Protein AF-A0A8T4FL80-F1 (afdb_monomer)

Radius of gyration: 36.19 Å; Cα contacts (8 Å, |Δi|>4): 272; chains: 1; bounding box: 106×42×116 Å

Secondary structure (DSSP, 8-state):
-HHHHHHHHHHHHHHTT--------TTEETTEEEEEEEEEEETTEEEEEEEEEE-TTTHHHHHHH-HHHHHHHHHHHTT-SS-EEEEE-SSEEEEEEES-SEEEETTEEEEPPEEEEEEEEEEEEEESS-EEEEEEEEEEPPEEE--PPPPS------TTTS---------PPPPPPP------

Mean predicted aligned error: 14.52 Å

pLDDT: mean 82.57, std 14.89, range [42.97, 98.31]

Nearest PDB structures (foldseek):
  3gig-assembly1_B  TM=3.832E-01  e=7.103E-01  Bacillus subtilis
  2xco-assembly1_A-2  TM=4.166E-01  e=1.127E+00  Staphylococcus aureus subsp. aureus N315
  4gt8-assembly1_A  TM=4.399E-01  e=1.894E+00  Staphylococcus aureus subsp. aureus Mu50
  2xcr-assembly2_S  TM=3.996E-01  e=1.687E+00  Staphylococcus aureus
  3ehg-assembly1_A  TM=4.080E-01  e=3.783E+00  Bacillus subtilis

Foldseek 3Di:
DVVVVVVVVVVVVVVVPPQPPPDDPLQDDRQKGWAEWEWEDEDQKIKIKTFIAGHPVCVVVCVVVDPVVVVVRVCQQQVNDPWDWDDDDRTITIIMDGRQWDDPPQRKIKHAKGFGSGFHQWYWYDYPPDIDIDGRDRIDHIDMDHHPPDPPDDPPPPVVVVPDPPDPPPPDDDDDDDDDDDDD

Structure (mmCIF, N/CA/C/O backbone):
data_AF-A0A8T4FL80-F1
#
_entry.id   AF-A0A8T4FL80-F1
#
loop_
_atom_site.group_PDB
_atom_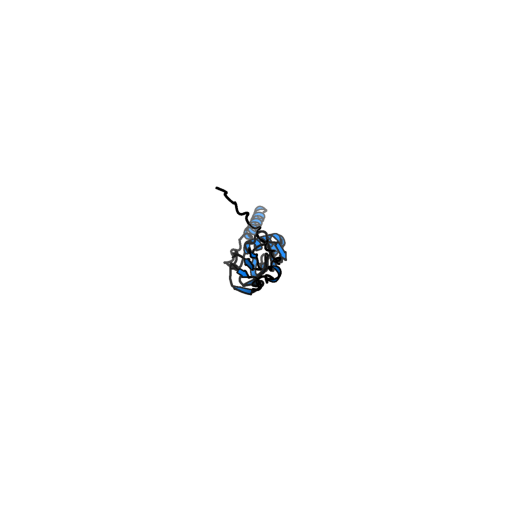site.id
_atom_site.type_symbol
_atom_site.label_atom_id
_atom_site.label_alt_id
_atom_site.label_comp_id
_atom_site.label_asym_id
_atom_site.label_entity_id
_ato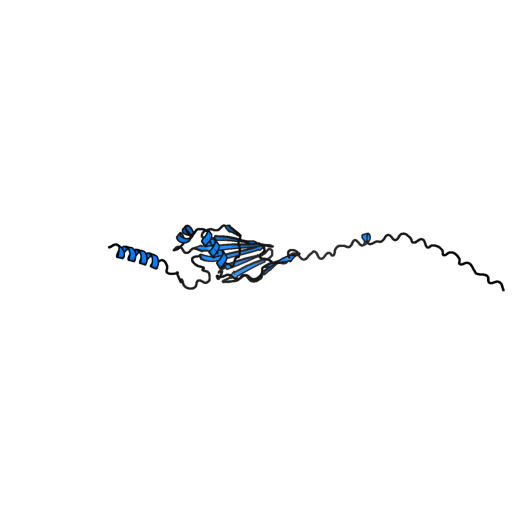m_site.label_seq_id
_atom_site.pdbx_PDB_ins_code
_atom_site.Cartn_x
_atom_site.Cartn_y
_atom_site.Cartn_z
_atom_site.occupancy
_atom_site.B_iso_or_equiv
_atom_site.auth_seq_id
_atom_site.auth_comp_id
_atom_site.auth_asym_id
_atom_site.auth_atom_id
_atom_site.pdbx_PDB_model_num
ATOM 1 N N . MET A 1 1 ? -32.697 21.955 37.354 1.00 59.00 1 MET A N 1
ATOM 2 C CA . MET A 1 1 ? -32.801 20.631 36.692 1.00 59.00 1 MET A CA 1
ATOM 3 C C . MET A 1 1 ? -32.132 20.573 35.311 1.00 59.00 1 MET A C 1
ATOM 5 O O . MET A 1 1 ? -31.717 19.494 34.913 1.00 59.00 1 MET A O 1
ATOM 9 N N . ASN A 1 2 ? -31.970 21.696 34.595 1.00 68.94 2 ASN A N 1
ATOM 10 C CA . ASN A 1 2 ? -31.411 21.688 33.232 1.00 68.94 2 ASN A CA 1
ATOM 11 C C . ASN A 1 2 ? -29.876 21.632 33.210 1.00 68.94 2 ASN A C 1
ATOM 13 O O . ASN A 1 2 ? -29.325 20.886 32.419 1.00 68.94 2 ASN A O 1
ATOM 17 N N . ILE A 1 3 ? -29.197 22.311 34.141 1.00 72.88 3 ILE A N 1
ATOM 18 C CA . ILE A 1 3 ? -27.723 22.337 34.223 1.00 72.88 3 ILE A CA 1
ATOM 19 C C . ILE A 1 3 ? -27.148 20.938 34.478 1.00 72.88 3 ILE A C 1
ATOM 21 O O . ILE A 1 3 ? -26.152 20.572 33.871 1.00 72.88 3 ILE A O 1
ATOM 25 N N . LEU A 1 4 ? -27.814 20.125 35.309 1.00 75.00 4 LEU A N 1
ATOM 26 C CA . LEU A 1 4 ? -27.397 18.744 35.565 1.00 75.00 4 LEU A CA 1
ATOM 27 C C . LEU A 1 4 ? -27.536 17.872 34.307 1.00 75.00 4 LEU A C 1
ATOM 29 O O . LEU A 1 4 ? -26.648 17.088 34.010 1.00 75.00 4 LEU A O 1
ATOM 33 N N . LYS A 1 5 ? -28.610 18.052 33.525 1.00 72.75 5 LYS A N 1
ATOM 34 C CA . LYS A 1 5 ? -28.804 17.340 32.253 1.00 72.75 5 LYS A CA 1
ATOM 35 C C . LYS A 1 5 ? -27.775 17.770 31.209 1.00 72.75 5 LYS A C 1
ATOM 37 O O . LYS A 1 5 ? -27.190 16.915 30.559 1.00 72.75 5 LYS A O 1
ATOM 42 N N . THR A 1 6 ? -27.509 19.070 31.092 1.00 78.62 6 THR A N 1
ATOM 43 C CA . THR A 1 6 ? -26.487 19.595 30.178 1.00 78.62 6 THR A CA 1
ATOM 44 C C . THR A 1 6 ? -25.089 19.131 30.579 1.00 78.62 6 THR A C 1
ATOM 46 O O . THR A 1 6 ? -24.320 18.730 29.716 1.00 78.62 6 THR A O 1
ATOM 49 N N . ALA A 1 7 ? -24.776 19.115 31.877 1.00 80.19 7 ALA A N 1
ATOM 50 C CA . ALA A 1 7 ? -23.501 18.627 32.391 1.00 80.19 7 ALA A CA 1
ATOM 51 C C . ALA A 1 7 ? -23.319 17.127 32.135 1.00 80.19 7 ALA A C 1
ATOM 53 O O . ALA A 1 7 ? -22.251 16.723 31.695 1.00 80.19 7 ALA A O 1
ATOM 54 N N . VAL A 1 8 ? -24.363 16.316 32.336 1.00 81.00 8 VAL A N 1
ATOM 55 C CA . VAL A 1 8 ? -24.327 14.871 32.059 1.00 81.00 8 VAL A CA 1
ATOM 56 C C . VAL A 1 8 ? -24.160 14.599 30.564 1.00 81.00 8 VAL A C 1
ATOM 58 O O . VAL A 1 8 ? -23.326 13.782 30.189 1.00 81.00 8 VAL A O 1
ATOM 61 N N . VAL A 1 9 ? -24.878 15.319 29.697 1.00 79.88 9 VAL A N 1
ATOM 62 C CA . VAL A 1 9 ? -24.717 15.190 28.239 1.00 79.88 9 VAL A CA 1
ATOM 63 C C . VAL A 1 9 ? -23.312 15.615 27.805 1.00 79.88 9 VAL A C 1
ATOM 65 O O . VAL A 1 9 ? -22.682 14.911 27.023 1.00 79.88 9 VAL A O 1
ATOM 68 N N . LEU A 1 10 ? -22.780 16.710 28.354 1.00 78.81 10 LEU A N 1
ATOM 69 C CA . LEU A 1 10 ? -21.424 17.168 28.058 1.00 78.81 10 LEU A CA 1
ATOM 70 C C . LEU A 1 10 ? -20.366 16.164 28.543 1.00 78.81 10 LEU A C 1
ATOM 72 O O . LEU A 1 10 ? -19.405 15.911 27.826 1.00 78.81 10 LEU A O 1
ATOM 76 N N . MET A 1 11 ? -20.564 15.541 29.710 1.00 75.38 11 MET A N 1
ATOM 77 C CA . MET A 1 11 ? -19.682 14.488 30.228 1.00 75.38 11 MET A CA 1
ATOM 78 C C . MET A 1 11 ? -19.694 13.236 29.347 1.00 75.38 11 MET A C 1
ATOM 80 O O . MET A 1 11 ? -18.639 12.662 29.104 1.00 75.38 11 MET A O 1
ATOM 84 N N . ILE A 1 12 ? -20.863 12.832 28.838 1.00 75.31 12 ILE A N 1
ATOM 85 C CA . ILE A 1 12 ? -20.991 11.690 27.920 1.00 75.31 12 ILE A CA 1
ATOM 86 C C . ILE A 1 12 ? -20.283 11.989 26.593 1.00 75.31 12 ILE A C 1
ATOM 88 O O . ILE A 1 12 ? -19.543 11.147 26.092 1.00 75.31 12 ILE A O 1
ATOM 92 N N . VAL A 1 13 ? -20.449 13.200 26.051 1.00 73.56 13 VAL A N 1
ATOM 93 C CA . VAL A 1 13 ? -19.768 13.620 24.815 1.00 73.56 13 VAL A CA 1
ATOM 94 C C . VAL A 1 13 ? -18.252 13.688 25.018 1.00 73.56 13 VAL A C 1
ATOM 96 O O . VAL A 1 13 ? -17.513 13.196 24.173 1.00 73.56 13 VAL A O 1
ATOM 99 N N . LEU A 1 14 ? -17.782 14.219 26.151 1.00 69.06 14 LEU A N 1
ATOM 100 C CA . LEU A 1 14 ? -16.355 14.277 26.496 1.00 69.06 14 LEU A CA 1
ATOM 101 C C . LEU A 1 14 ? -15.753 12.888 26.764 1.00 69.06 14 LEU A C 1
ATOM 103 O O . LEU A 1 14 ? -14.601 12.648 26.416 1.00 69.06 14 LEU A O 1
ATOM 107 N N . SER A 1 15 ? -16.531 11.954 27.319 1.00 65.00 15 SER A N 1
ATOM 108 C CA . SER A 1 15 ? -16.114 10.562 27.541 1.00 65.00 15 SER A CA 1
ATOM 109 C C . SER A 1 15 ? -15.901 9.785 26.238 1.00 65.00 15 SER A C 1
ATOM 111 O O . SER A 1 15 ? -15.189 8.784 26.251 1.00 65.00 15 SER A O 1
ATOM 113 N N . GLY A 1 16 ? -16.503 10.217 25.126 1.00 57.88 16 GLY A N 1
ATOM 114 C CA . GLY A 1 16 ? -16.304 9.613 23.805 1.00 57.88 16 GLY A CA 1
ATOM 115 C C . GLY A 1 16 ? -15.039 10.087 23.081 1.00 57.88 16 GLY A C 1
ATOM 116 O O . GLY A 1 16 ? -14.706 9.540 22.035 1.00 57.88 16 GLY A O 1
ATOM 117 N N . ILE A 1 17 ? -14.329 11.087 23.621 1.00 53.62 17 ILE A N 1
ATOM 118 C CA . ILE A 1 17 ? -13.105 11.663 23.032 1.00 53.62 17 ILE A CA 1
ATOM 119 C C . ILE A 1 17 ? -11.850 11.108 23.717 1.00 53.62 17 ILE A C 1
ATOM 121 O O . ILE A 1 17 ? -10.809 11.760 23.737 1.00 53.62 17 ILE A O 1
ATOM 125 N N . ILE A 1 18 ? -11.924 9.918 24.316 1.00 56.06 18 ILE A N 1
ATOM 126 C CA . ILE A 1 18 ? -10.706 9.216 24.715 1.00 56.06 18 ILE A CA 1
ATOM 127 C C . ILE A 1 18 ? -10.086 8.724 23.403 1.00 56.06 18 ILE A C 1
ATOM 129 O O . ILE A 1 18 ? -10.691 7.862 22.760 1.00 56.06 18 ILE A O 1
ATOM 133 N N . PRO A 1 19 ? -8.932 9.258 22.948 1.00 48.50 19 PRO A N 1
ATOM 134 C CA . PRO A 1 19 ? -8.205 8.593 21.884 1.00 48.50 19 PRO A CA 1
ATOM 135 C C . PRO A 1 19 ? -7.954 7.181 22.389 1.00 48.50 19 PRO A C 1
ATOM 137 O O . PRO A 1 19 ? -7.381 7.006 23.465 1.00 48.50 19 PRO A O 1
ATOM 140 N N . ALA A 1 20 ? -8.449 6.185 21.659 1.00 52.66 20 ALA A N 1
ATOM 141 C CA . ALA A 1 20 ? -8.081 4.806 21.891 1.00 52.66 20 ALA A CA 1
ATOM 142 C C . ALA A 1 20 ? -6.568 4.714 21.662 1.00 52.66 20 ALA A C 1
ATOM 144 O O . ALA A 1 20 ? -6.100 4.426 20.565 1.00 52.66 20 ALA A O 1
ATOM 145 N N . VAL A 1 21 ? -5.791 5.003 22.707 1.00 45.75 21 VAL A N 1
ATOM 146 C CA . VAL A 1 21 ? -4.415 4.550 22.852 1.00 45.75 21 VAL A CA 1
ATOM 147 C C . VAL A 1 21 ? -4.549 3.068 23.152 1.00 45.75 21 VAL A C 1
ATOM 149 O O . VAL A 1 21 ? -4.415 2.606 24.280 1.00 45.75 21 VAL A O 1
ATOM 152 N N . SER A 1 22 ? -4.976 2.332 22.134 1.00 46.88 22 SER A N 1
ATOM 153 C CA . SER A 1 22 ? -4.786 0.906 22.122 1.00 46.88 22 SER A CA 1
ATOM 154 C C . SER A 1 22 ? -3.281 0.705 21.987 1.00 46.88 22 SER A C 1
ATOM 156 O O . SER A 1 22 ? -2.617 1.410 21.218 1.00 46.88 22 SER A O 1
ATOM 158 N N . ALA A 1 23 ? -2.752 -0.188 22.819 1.00 42.97 23 ALA A N 1
ATOM 159 C CA . ALA A 1 23 ? -1.357 -0.584 22.806 1.00 42.97 23 ALA A CA 1
ATOM 160 C C . ALA A 1 23 ? -0.904 -0.871 21.365 1.00 42.97 23 ALA A C 1
ATOM 162 O O . ALA A 1 23 ? -1.706 -1.262 20.513 1.00 42.97 23 ALA A O 1
ATOM 163 N N . GLU A 1 24 ? 0.360 -0.560 21.122 1.00 50.97 24 GLU A N 1
ATOM 164 C CA . GLU A 1 24 ? 1.062 -0.440 19.845 1.00 50.97 24 GLU A CA 1
ATOM 165 C C . GLU A 1 24 ? 0.914 -1.683 18.951 1.00 50.97 24 GLU A C 1
ATOM 167 O O . GLU A 1 24 ? 1.789 -2.536 18.877 1.00 50.97 24 GLU A O 1
ATOM 172 N N . GLU A 1 25 ? -0.210 -1.802 18.249 1.00 60.38 25 GLU A N 1
ATOM 173 C CA . GLU A 1 25 ? -0.289 -2.633 17.053 1.00 60.38 25 GLU A CA 1
ATOM 174 C C . GLU A 1 25 ? 0.366 -1.827 15.935 1.00 60.38 25 GLU A C 1
ATOM 176 O O . GLU A 1 25 ? -0.223 -0.884 15.405 1.00 60.38 25 GLU A O 1
ATOM 181 N N . GLU A 1 26 ? 1.626 -2.142 15.631 1.00 79.81 26 GLU A N 1
ATOM 182 C CA . GLU A 1 26 ? 2.434 -1.409 14.647 1.00 79.81 26 GLU A CA 1
ATOM 183 C C . GLU A 1 26 ? 1.808 -1.412 13.239 1.00 79.81 26 GLU A C 1
ATOM 185 O O . GLU A 1 26 ? 2.108 -0.545 12.419 1.00 79.81 26 GLU A O 1
ATOM 190 N N . ASN A 1 27 ? 0.902 -2.354 12.962 1.00 80.00 27 ASN A N 1
ATOM 191 C CA . ASN A 1 27 ? 0.127 -2.457 11.726 1.00 80.00 27 ASN A CA 1
ATOM 192 C C . ASN A 1 27 ? -1.195 -1.669 11.728 1.00 80.00 27 ASN A C 1
ATOM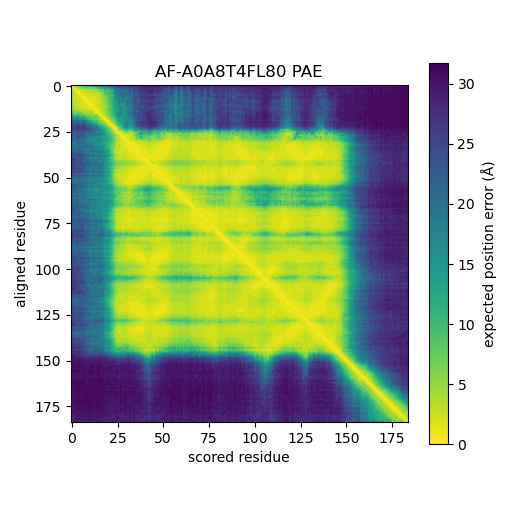 194 O O . ASN A 1 27 ? -1.970 -1.763 10.768 1.00 80.00 27 ASN A O 1
ATOM 198 N N . ARG A 1 28 ? -1.473 -0.893 12.782 1.00 83.94 28 ARG A N 1
ATOM 199 C CA . ARG A 1 28 ? -2.717 -0.136 12.936 1.00 83.94 28 ARG A CA 1
ATOM 200 C C . ARG A 1 28 ? -2.493 1.361 12.774 1.00 83.94 28 ARG A C 1
ATOM 202 O O . ARG A 1 28 ? -1.603 1.962 13.368 1.00 83.94 28 ARG A O 1
ATOM 209 N N . TYR A 1 29 ? -3.391 2.003 12.033 1.00 81.31 29 TYR A N 1
ATOM 210 C CA . TYR A 1 29 ? -3.482 3.456 11.957 1.00 81.31 29 TYR A CA 1
ATOM 211 C C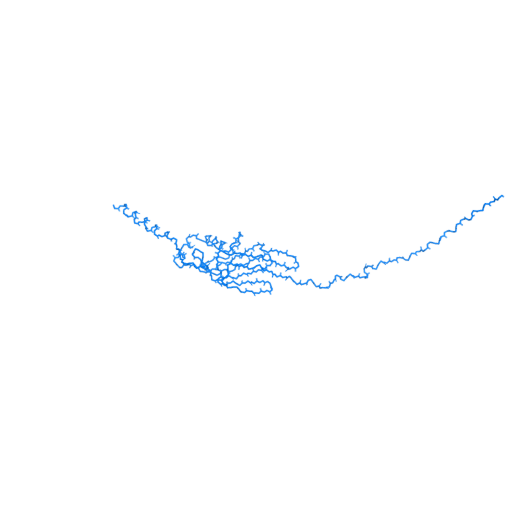 . TYR A 1 29 ? -4.919 3.902 12.198 1.00 81.31 29 TYR A C 1
ATOM 213 O O . TYR A 1 29 ? -5.820 3.654 11.393 1.00 81.31 29 TYR A O 1
ATOM 221 N N . SER A 1 30 ? -5.142 4.628 13.296 1.00 85.06 30 SER A N 1
ATOM 222 C CA . SER A 1 30 ? -6.485 5.019 13.733 1.00 85.06 30 SER A CA 1
ATOM 223 C C . SER A 1 30 ? -7.364 3.780 13.964 1.00 85.06 30 SER A C 1
ATOM 225 O O . SER A 1 30 ? -7.120 3.055 14.915 1.00 85.06 30 SER A O 1
ATOM 227 N N . TYR A 1 31 ? -8.374 3.560 13.122 1.00 87.69 31 TYR A N 1
ATOM 228 C CA . TYR A 1 31 ? -9.332 2.455 13.216 1.00 87.69 31 TYR A CA 1
ATOM 229 C C . TYR A 1 31 ? -9.103 1.370 12.153 1.00 87.69 31 TYR A C 1
ATOM 231 O O . TYR A 1 31 ? -9.971 0.526 11.949 1.00 87.69 31 TYR A O 1
ATOM 239 N N . ILE A 1 32 ? -8.007 1.473 11.394 1.00 91.69 32 ILE A N 1
ATOM 240 C CA . ILE A 1 32 ? -7.685 0.602 10.263 1.00 91.69 32 ILE A CA 1
ATOM 241 C C . ILE A 1 32 ? -6.514 -0.278 10.672 1.00 91.69 32 ILE A C 1
ATOM 243 O O . ILE A 1 32 ? -5.448 0.248 11.001 1.00 91.69 32 ILE A O 1
ATOM 247 N N . THR A 1 33 ? -6.696 -1.586 10.564 1.00 93.88 33 THR A N 1
ATOM 248 C CA . THR A 1 33 ? -5.649 -2.579 10.805 1.00 93.88 33 THR A CA 1
ATOM 249 C C . THR A 1 33 ? -5.309 -3.259 9.488 1.00 93.88 33 THR A C 1
ATOM 251 O O . THR A 1 33 ? -6.191 -3.795 8.815 1.00 93.88 33 THR A O 1
ATOM 254 N N . VAL A 1 34 ? -4.040 -3.184 9.078 1.00 96.56 34 VAL A N 1
ATOM 255 C CA . VAL A 1 34 ? -3.571 -3.804 7.831 1.00 96.56 34 VAL A CA 1
ATOM 256 C C . VAL A 1 34 ? -3.347 -5.288 8.055 1.00 96.56 34 VAL A C 1
ATOM 258 O O . VAL A 1 34 ? -2.615 -5.675 8.966 1.00 96.56 34 VAL A O 1
ATOM 261 N N . ASP A 1 35 ? -3.920 -6.098 7.168 1.00 96.81 35 ASP A N 1
ATOM 262 C CA . ASP A 1 35 ? -3.729 -7.546 7.161 1.00 96.81 35 ASP A CA 1
ATOM 263 C C . ASP A 1 35 ? -2.663 -7.944 6.134 1.00 96.81 35 ASP A C 1
ATOM 265 O O . ASP A 1 35 ? -1.744 -8.707 6.425 1.00 96.81 35 ASP A O 1
ATOM 269 N N . SER A 1 36 ? -2.775 -7.420 4.910 1.00 97.94 36 SER A N 1
ATOM 270 C CA . SER A 1 36 ? -1.825 -7.705 3.830 1.00 97.94 36 SER A CA 1
ATOM 271 C C . SER A 1 36 ? -1.860 -6.660 2.722 1.00 97.94 36 SER A C 1
ATOM 273 O O . SER A 1 36 ? -2.848 -5.942 2.540 1.00 97.94 36 SER A O 1
ATOM 275 N N . VAL A 1 37 ? -0.777 -6.602 1.952 1.00 98.31 37 VAL A N 1
ATOM 276 C CA . VAL A 1 37 ? -0.656 -5.760 0.764 1.00 98.31 37 VAL A CA 1
ATOM 277 C C . VAL A 1 37 ? -0.092 -6.579 -0.385 1.00 98.31 37 VAL A C 1
ATOM 279 O O . VAL A 1 37 ? 1.001 -7.131 -0.279 1.00 98.31 37 VAL A O 1
ATOM 282 N N . ASP A 1 38 ? -0.804 -6.588 -1.506 1.00 98.25 38 ASP A N 1
ATOM 283 C CA . ASP A 1 38 ? -0.270 -7.030 -2.788 1.00 98.25 38 ASP A CA 1
ATOM 284 C C . ASP A 1 38 ? 0.144 -5.793 -3.597 1.00 98.25 38 ASP A C 1
ATOM 286 O O . ASP A 1 38 ? -0.667 -4.917 -3.904 1.00 98.25 38 ASP A O 1
ATOM 290 N N . LEU A 1 39 ? 1.430 -5.700 -3.914 1.00 97.50 39 LEU A N 1
ATOM 291 C CA . LEU A 1 39 ? 2.044 -4.610 -4.655 1.00 97.50 39 LEU A CA 1
ATOM 292 C C . LEU A 1 39 ? 2.480 -5.107 -6.032 1.00 97.50 39 LEU A C 1
ATOM 294 O O . LEU A 1 39 ? 3.452 -5.849 -6.160 1.00 97.50 39 LEU A O 1
ATOM 298 N N . GLU A 1 40 ? 1.790 -4.664 -7.075 1.00 96.88 40 GLU A N 1
ATOM 299 C CA . GLU A 1 40 ? 2.175 -4.930 -8.459 1.00 96.88 40 GLU A CA 1
ATOM 300 C C . GLU A 1 40 ? 2.981 -3.755 -9.020 1.00 96.88 40 GLU A C 1
ATOM 302 O O . GLU A 1 40 ? 2.502 -2.621 -9.079 1.00 96.88 40 GLU A O 1
ATOM 307 N N . LEU A 1 41 ? 4.205 -4.037 -9.453 1.00 95.19 41 LEU A N 1
ATOM 308 C CA . LEU A 1 41 ? 5.142 -3.093 -10.047 1.00 95.19 41 LEU A CA 1
ATOM 309 C C . LEU A 1 41 ? 5.278 -3.389 -11.544 1.00 95.19 41 LEU A C 1
ATOM 311 O O . LEU A 1 41 ? 5.955 -4.340 -11.950 1.00 95.19 41 LEU A O 1
ATOM 315 N N . THR A 1 42 ? 4.648 -2.553 -12.367 1.00 93.25 42 THR A N 1
ATOM 316 C CA . THR A 1 42 ? 4.582 -2.743 -13.819 1.00 93.25 42 THR A CA 1
ATOM 317 C C . THR A 1 42 ? 4.864 -1.426 -14.528 1.00 93.25 42 THR A C 1
ATOM 319 O O . THR A 1 42 ? 4.040 -0.514 -14.511 1.00 93.25 42 THR A O 1
ATOM 322 N N . LYS A 1 43 ? 6.007 -1.357 -15.217 1.00 92.56 43 LYS A N 1
ATOM 323 C CA . LYS A 1 43 ? 6.480 -0.185 -15.966 1.00 92.56 43 LYS A CA 1
ATOM 324 C C . LYS A 1 43 ? 6.456 1.073 -15.095 1.00 92.56 43 LYS A C 1
ATOM 326 O O . LYS A 1 43 ? 7.096 1.104 -14.057 1.00 92.56 43 LYS A O 1
ATOM 331 N N . ASP A 1 44 ? 5.665 2.060 -15.495 1.00 92.06 44 ASP A N 1
ATOM 332 C CA . ASP A 1 44 ? 5.448 3.352 -14.860 1.00 92.06 44 ASP A CA 1
ATOM 333 C C . ASP A 1 44 ? 4.332 3.328 -13.805 1.00 92.06 44 ASP A C 1
ATOM 335 O O . ASP A 1 44 ? 3.791 4.377 -13.454 1.00 92.06 44 ASP A O 1
ATOM 339 N N . LYS A 1 45 ? 3.934 2.155 -13.301 1.00 94.88 45 LYS A N 1
ATOM 340 C CA . LYS A 1 45 ? 2.837 2.024 -12.336 1.00 94.88 45 LYS A CA 1
ATOM 341 C C . LYS A 1 45 ? 3.207 1.133 -11.166 1.00 94.88 45 LYS A C 1
ATOM 343 O O . LYS A 1 45 ? 3.858 0.102 -11.323 1.00 94.88 45 LYS A O 1
ATOM 348 N N . ALA A 1 46 ? 2.705 1.524 -10.002 1.00 95.38 46 ALA A N 1
ATOM 349 C CA . ALA A 1 46 ? 2.651 0.689 -8.813 1.00 95.38 46 ALA A CA 1
ATOM 350 C C . ALA A 1 46 ? 1.192 0.595 -8.371 1.00 95.38 46 ALA A C 1
ATOM 352 O O . ALA A 1 46 ? 0.538 1.620 -8.163 1.00 95.38 46 ALA A O 1
ATOM 353 N N . ILE A 1 47 ? 0.673 -0.622 -8.272 1.00 97.00 47 ILE A N 1
ATOM 354 C CA . ILE A 1 47 ? -0.711 -0.893 -7.897 1.00 97.00 47 ILE A CA 1
ATOM 355 C C . ILE A 1 47 ? -0.697 -1.580 -6.540 1.00 97.00 47 ILE A C 1
ATOM 357 O O . ILE A 1 47 ? -0.126 -2.654 -6.395 1.00 97.00 47 ILE A O 1
ATOM 361 N N . PHE A 1 48 ? -1.336 -0.952 -5.564 1.00 97.62 48 PHE A N 1
ATOM 362 C CA . PHE A 1 48 ? -1.507 -1.469 -4.217 1.00 97.62 48 PHE A CA 1
ATOM 363 C C . PHE A 1 48 ? -2.910 -2.059 -4.103 1.00 97.62 48 PHE A C 1
ATOM 365 O O . PHE A 1 48 ? -3.895 -1.330 -4.222 1.00 97.62 48 PHE A O 1
ATOM 372 N N . ASP A 1 49 ? -3.008 -3.357 -3.855 1.00 98.12 49 ASP A N 1
ATOM 373 C CA . ASP A 1 49 ? -4.212 -4.028 -3.382 1.00 98.12 49 ASP A CA 1
ATOM 374 C C . ASP A 1 49 ? -4.041 -4.283 -1.877 1.00 98.12 49 ASP A C 1
ATOM 376 O O . ASP A 1 49 ? -3.312 -5.173 -1.452 1.00 98.12 49 ASP A O 1
ATOM 380 N N . ILE A 1 50 ? -4.681 -3.447 -1.063 1.00 98.12 50 ILE A N 1
ATOM 381 C CA . ILE A 1 50 ? -4.524 -3.431 0.394 1.00 98.12 50 ILE A CA 1
ATOM 382 C C . ILE A 1 50 ? -5.733 -4.125 1.005 1.00 98.12 50 ILE A C 1
ATOM 384 O O . ILE A 1 50 ? -6.861 -3.662 0.808 1.00 98.12 50 ILE A O 1
ATOM 388 N N . ASN A 1 51 ? -5.493 -5.186 1.769 1.00 98.06 51 ASN A N 1
ATOM 389 C CA . ASN A 1 51 ? -6.495 -5.849 2.593 1.00 98.06 51 ASN A CA 1
ATOM 390 C C . ASN A 1 51 ? -6.344 -5.376 4.040 1.00 98.06 51 ASN A C 1
ATOM 392 O O . ASN A 1 51 ? -5.241 -5.348 4.595 1.00 98.06 51 ASN A O 1
ATOM 396 N N . TYR A 1 52 ? -7.461 -4.979 4.628 1.00 96.06 52 TYR A N 1
ATOM 397 C CA . TYR A 1 52 ? -7.524 -4.458 5.985 1.00 96.06 52 TYR A CA 1
ATOM 398 C C . TYR A 1 52 ? -8.872 -4.787 6.601 1.00 96.06 52 TYR A C 1
ATOM 400 O O . TYR A 1 52 ? -9.809 -5.197 5.914 1.00 96.06 52 TYR A O 1
ATOM 408 N N . HIS A 1 53 ? -9.007 -4.489 7.880 1.00 93.88 53 HIS A N 1
ATOM 409 C CA . HIS A 1 53 ? -10.296 -4.415 8.538 1.00 93.88 53 HIS A CA 1
ATOM 410 C C . HIS A 1 53 ? -10.425 -3.110 9.318 1.00 93.88 53 HIS A C 1
ATOM 412 O O . HIS A 1 53 ? -9.440 -2.444 9.647 1.00 93.88 53 HIS A O 1
ATOM 418 N N . ILE A 1 54 ? -11.678 -2.722 9.544 1.00 91.31 54 ILE A N 1
ATOM 419 C CA . ILE A 1 54 ? -12.040 -1.598 10.398 1.00 91.31 54 ILE A CA 1
ATOM 420 C C . ILE A 1 54 ? -12.472 -2.171 11.740 1.00 91.31 54 ILE A C 1
ATOM 422 O O . ILE A 1 54 ? -13.250 -3.124 11.784 1.00 91.31 54 ILE A O 1
ATOM 426 N N . ASP A 1 55 ? -11.997 -1.577 12.826 1.00 87.75 55 ASP A N 1
ATOM 427 C CA . ASP A 1 55 ? -12.388 -1.997 14.165 1.00 87.75 55 ASP A CA 1
ATOM 428 C C . ASP A 1 55 ? -13.915 -1.908 14.349 1.00 87.75 55 ASP A C 1
ATOM 430 O O . ASP A 1 55 ? -14.535 -0.857 14.155 1.00 87.75 55 ASP A O 1
ATOM 434 N N . SER A 1 56 ? -14.530 -3.013 14.781 1.00 80.56 56 SER A N 1
ATOM 435 C CA . SER A 1 56 ? -15.995 -3.155 14.894 1.00 80.56 56 SER A CA 1
ATOM 436 C C . SER A 1 56 ? -16.678 -2.059 15.728 1.00 80.56 56 SER A C 1
ATOM 438 O O . SER A 1 56 ? -17.809 -1.666 15.445 1.00 80.56 56 SER A O 1
ATOM 440 N N . GLY A 1 57 ? -15.987 -1.506 16.732 1.00 80.50 57 GLY A N 1
ATOM 441 C CA . GLY A 1 57 ? -16.504 -0.426 17.581 1.00 80.50 57 GLY A CA 1
ATOM 442 C C . GLY A 1 57 ? -16.632 0.934 16.885 1.00 80.50 57 GLY A C 1
ATOM 443 O O . GLY A 1 57 ? -17.251 1.842 17.437 1.00 80.50 57 GLY A O 1
ATOM 444 N N . VAL A 1 58 ? -16.055 1.092 15.693 1.00 81.44 58 VAL A N 1
ATOM 445 C CA . VAL A 1 58 ? -15.924 2.372 14.978 1.00 81.44 58 VAL A CA 1
ATOM 446 C C . VAL A 1 58 ? -16.285 2.278 13.493 1.00 81.44 58 VAL A C 1
ATOM 448 O O . VAL A 1 58 ? -16.213 3.284 12.791 1.00 81.44 58 VAL A O 1
ATOM 451 N N . GLU A 1 59 ? -16.777 1.133 13.007 1.00 83.25 59 GLU A N 1
ATOM 452 C CA . GLU A 1 59 ? -17.308 0.985 11.638 1.00 83.25 59 GLU A CA 1
ATOM 453 C C . GLU A 1 59 ? -18.351 2.061 11.292 1.00 83.25 59 GLU A C 1
ATOM 455 O O . GLU A 1 59 ? -18.345 2.629 10.196 1.00 83.25 59 GLU A O 1
ATOM 460 N N . PHE A 1 60 ? -19.210 2.412 12.256 1.00 81.94 60 PHE A N 1
ATOM 461 C CA . PHE A 1 60 ? -20.218 3.459 12.078 1.00 81.94 60 PHE A CA 1
ATOM 462 C C . PHE A 1 60 ? -19.596 4.836 11.785 1.00 81.94 60 PHE A C 1
ATOM 464 O O . PHE A 1 60 ? -20.202 5.633 11.066 1.00 81.94 60 PHE A O 1
ATOM 471 N N . LEU A 1 61 ? -18.386 5.118 12.295 1.00 80.12 61 LEU A N 1
ATOM 472 C CA . LEU A 1 61 ? -17.667 6.358 11.999 1.00 80.12 61 LEU A CA 1
ATOM 473 C C . LEU A 1 61 ? -17.242 6.400 10.539 1.00 80.12 61 LEU A C 1
ATOM 475 O O . LEU A 1 61 ? -17.327 7.455 9.927 1.00 80.12 61 LEU A O 1
ATOM 479 N N . VAL A 1 62 ? -16.843 5.275 9.948 1.00 81.94 62 VAL A N 1
ATOM 480 C CA . VAL A 1 62 ? -16.451 5.230 8.531 1.00 81.94 62 VAL A CA 1
ATOM 481 C C . VAL A 1 62 ? -17.661 5.431 7.624 1.00 81.94 62 VAL A C 1
ATOM 483 O O . VAL A 1 62 ? -17.576 6.126 6.611 1.00 81.94 62 VAL A O 1
ATOM 486 N N . ILE A 1 63 ? -18.817 4.895 8.018 1.00 82.94 63 ILE A N 1
ATOM 487 C CA . ILE A 1 63 ? -20.089 5.155 7.333 1.00 82.94 63 ILE A CA 1
ATOM 488 C C . ILE A 1 63 ? -20.453 6.647 7.424 1.00 82.94 63 ILE A C 1
ATOM 490 O O . ILE A 1 63 ? -20.888 7.228 6.431 1.00 82.94 63 ILE A O 1
ATOM 494 N N . PHE A 1 64 ? -20.244 7.274 8.586 1.00 80.81 64 PHE A N 1
ATOM 495 C CA . PHE A 1 64 ? -20.599 8.674 8.835 1.00 80.81 64 PHE A CA 1
ATOM 496 C C . PHE A 1 64 ? -19.630 9.688 8.197 1.00 80.81 64 PHE A C 1
ATOM 498 O O . PHE A 1 64 ? -20.067 10.643 7.560 1.00 80.81 64 PHE A O 1
ATOM 505 N N . LEU A 1 65 ? -18.318 9.482 8.343 1.00 84.38 65 LEU A N 1
ATOM 506 C CA . LEU A 1 65 ? -17.252 10.318 7.770 1.00 84.38 65 LEU A CA 1
ATOM 507 C C . LEU A 1 65 ? -17.094 10.091 6.259 1.00 84.38 65 LEU A C 1
ATOM 509 O O . LEU A 1 65 ? -16.608 10.958 5.530 1.00 84.38 65 LEU A O 1
ATOM 513 N N . GLY A 1 66 ? -17.533 8.926 5.785 1.00 83.94 66 GLY A N 1
ATOM 514 C CA . GLY A 1 66 ? -17.538 8.545 4.386 1.00 83.94 66 GLY A CA 1
ATOM 515 C C . GLY A 1 66 ? -16.177 8.083 3.867 1.00 83.94 66 GLY A C 1
ATOM 516 O O . GLY A 1 66 ? -15.146 8.102 4.539 1.00 83.94 66 GLY A O 1
ATOM 517 N N . LYS A 1 67 ? -16.169 7.683 2.591 1.00 86.88 67 LYS A N 1
ATOM 518 C CA . LYS A 1 67 ? -14.994 7.094 1.927 1.00 86.88 67 LYS A CA 1
ATOM 519 C C . LYS A 1 67 ? -13.783 8.030 1.861 1.00 86.88 67 LYS A C 1
ATOM 521 O O . LYS A 1 67 ? -12.675 7.543 1.689 1.00 86.88 67 LYS A O 1
ATOM 526 N N . ASN A 1 68 ? -13.976 9.345 1.956 1.00 90.69 68 ASN A N 1
ATOM 527 C CA . ASN A 1 68 ? -12.883 10.307 1.829 1.00 90.69 68 ASN A CA 1
ATOM 528 C C . ASN A 1 68 ? -11.920 10.251 3.023 1.00 90.69 68 ASN A C 1
ATOM 530 O O . ASN A 1 68 ? -10.711 10.283 2.829 1.00 90.69 68 ASN A O 1
ATOM 534 N N . ASP A 1 69 ? -12.444 10.103 4.244 1.00 90.69 69 ASP A N 1
ATOM 535 C CA . ASP A 1 69 ? -11.609 9.934 5.440 1.00 90.69 69 ASP A CA 1
ATOM 536 C C . ASP A 1 69 ? -10.774 8.649 5.357 1.00 90.69 69 ASP A C 1
ATOM 538 O O . ASP A 1 69 ? -9.563 8.673 5.578 1.00 90.69 69 ASP A O 1
ATOM 542 N N . LEU A 1 70 ? -11.400 7.549 4.927 1.00 92.38 70 LEU A N 1
ATOM 543 C CA . LEU A 1 70 ? -10.727 6.269 4.711 1.00 92.38 70 LEU A CA 1
ATOM 544 C C . LEU A 1 70 ? -9.596 6.377 3.676 1.00 92.38 70 LEU A C 1
ATOM 546 O O . LEU A 1 70 ? -8.483 5.924 3.936 1.00 92.38 70 LEU A O 1
ATOM 550 N N . LYS A 1 71 ? -9.846 7.024 2.529 1.00 94.31 71 LYS A N 1
ATOM 551 C CA . LYS A 1 71 ? -8.816 7.271 1.505 1.00 94.31 71 LYS A CA 1
ATOM 552 C C . LYS A 1 71 ? -7.639 8.065 2.070 1.00 94.31 71 LYS A C 1
ATOM 554 O O . LYS A 1 71 ? -6.505 7.614 1.962 1.00 94.31 71 LYS A O 1
ATOM 559 N N . ASN A 1 72 ? -7.913 9.174 2.756 1.00 93.44 72 ASN A N 1
ATOM 560 C CA . ASN A 1 72 ? -6.876 10.024 3.345 1.00 93.44 72 ASN A CA 1
ATOM 561 C C . ASN A 1 72 ? -6.012 9.273 4.371 1.00 93.44 72 ASN A C 1
ATOM 563 O O . ASN A 1 72 ? -4.817 9.534 4.492 1.00 93.44 72 ASN A O 1
ATOM 567 N N . LYS A 1 73 ? -6.602 8.358 5.149 1.00 93.12 73 LYS A N 1
ATOM 568 C CA . LYS A 1 73 ? -5.846 7.530 6.099 1.00 93.12 73 LYS A CA 1
ATOM 569 C C . LYS A 1 73 ? -4.970 6.515 5.375 1.00 93.12 73 LYS A C 1
ATOM 571 O O . LYS A 1 73 ? -3.798 6.406 5.716 1.00 93.12 73 LYS A O 1
ATOM 576 N N . LEU A 1 74 ? -5.495 5.851 4.346 1.00 95.38 74 LEU A N 1
ATOM 577 C CA . LEU A 1 74 ? -4.718 4.922 3.522 1.00 95.38 74 LEU A CA 1
ATOM 578 C C . LEU A 1 74 ? -3.548 5.622 2.811 1.00 95.38 74 LEU A C 1
ATOM 580 O O . LEU A 1 74 ? -2.449 5.077 2.783 1.00 95.38 74 LEU A O 1
ATOM 584 N N . GLU A 1 75 ? -3.733 6.845 2.303 1.00 94.88 75 GLU A N 1
ATOM 585 C CA . GLU A 1 75 ? -2.624 7.628 1.732 1.00 94.88 75 GLU A CA 1
ATOM 586 C C . GLU A 1 75 ? -1.513 7.873 2.751 1.00 94.88 75 GLU A C 1
ATOM 588 O O . GLU A 1 75 ? -0.340 7.669 2.446 1.00 94.88 75 GLU A O 1
ATOM 593 N N . LYS A 1 76 ? -1.876 8.247 3.982 1.00 93.88 76 LYS A N 1
ATOM 594 C CA . LYS A 1 76 ? -0.910 8.477 5.064 1.00 93.88 76 LYS A CA 1
ATOM 595 C C . LYS A 1 76 ? -0.193 7.198 5.486 1.00 93.88 76 LYS A C 1
ATOM 597 O O . LYS A 1 76 ? 1.015 7.233 5.683 1.00 93.88 76 LYS A O 1
ATOM 602 N N . MET A 1 77 ? -0.916 6.084 5.607 1.00 94.12 77 MET A N 1
ATOM 603 C CA . MET A 1 77 ? -0.350 4.787 5.999 1.00 94.12 77 MET A CA 1
ATOM 604 C C . MET A 1 77 ? 0.740 4.322 5.034 1.00 94.12 77 MET A C 1
ATOM 606 O O . MET A 1 77 ? 1.782 3.841 5.467 1.00 94.12 77 MET A O 1
ATOM 610 N N . PHE A 1 78 ? 0.521 4.505 3.733 1.00 94.94 78 PHE A N 1
ATOM 611 C CA . PHE A 1 78 ? 1.429 4.028 2.689 1.00 94.94 78 PHE A CA 1
ATOM 612 C C . PHE A 1 78 ? 2.294 5.137 2.074 1.00 94.94 78 PHE A C 1
ATOM 614 O O . PHE A 1 78 ? 2.908 4.926 1.025 1.00 94.94 78 PHE A O 1
ATOM 621 N N . SER A 1 79 ? 2.342 6.320 2.700 1.00 92.75 79 SER A N 1
ATOM 622 C CA . SER A 1 79 ? 3.096 7.489 2.224 1.00 92.75 79 SER A CA 1
ATOM 623 C C . SER A 1 79 ? 2.845 7.779 0.733 1.00 92.75 79 SER A C 1
ATOM 625 O O . SER A 1 79 ? 3.773 7.937 -0.071 1.00 92.75 79 SER A O 1
ATOM 627 N N . LEU A 1 80 ? 1.578 7.734 0.319 1.00 91.56 80 LEU A N 1
ATOM 628 C CA . LEU A 1 80 ? 1.147 7.928 -1.064 1.00 91.56 80 LEU A CA 1
ATOM 629 C C . LEU A 1 80 ? 0.803 9.402 -1.278 1.00 91.56 80 L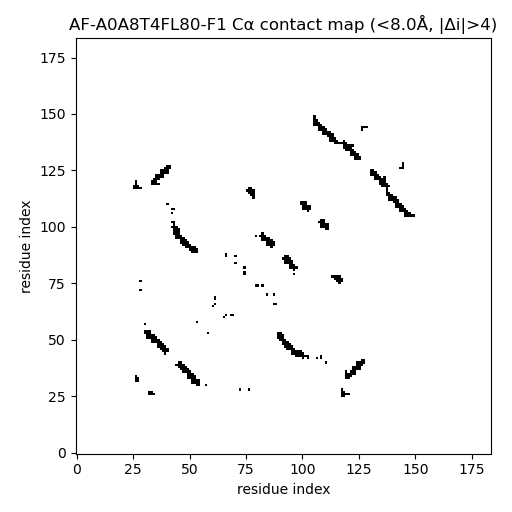EU A C 1
ATOM 631 O O . LEU A 1 80 ? 0.033 9.970 -0.512 1.00 91.56 80 LEU A O 1
ATOM 635 N N . ASN A 1 81 ? 1.364 10.000 -2.329 1.00 85.19 81 ASN A N 1
ATOM 636 C CA . ASN A 1 81 ? 1.047 11.366 -2.741 1.00 85.19 81 ASN A CA 1
ATOM 637 C C . ASN A 1 81 ? 0.199 11.301 -4.014 1.00 85.19 81 ASN A C 1
ATOM 639 O O . ASN A 1 81 ? 0.603 10.629 -4.966 1.00 85.19 81 ASN A O 1
ATOM 643 N N . ASP A 1 82 ? -0.946 11.988 -4.014 1.00 81.44 82 ASP A N 1
ATOM 644 C CA . ASP A 1 82 ? -1.875 12.108 -5.147 1.00 81.44 82 ASP A CA 1
ATOM 645 C C . ASP A 1 82 ? -2.266 10.755 -5.765 1.00 81.44 82 ASP A C 1
ATOM 647 O O . ASP A 1 82 ? -2.173 10.530 -6.978 1.00 81.44 82 ASP A O 1
ATOM 651 N N . ALA A 1 83 ? -2.671 9.812 -4.912 1.00 89.69 83 ALA A N 1
ATOM 652 C CA . ALA A 1 83 ? -2.898 8.440 -5.328 1.00 89.69 83 ALA A CA 1
ATOM 653 C C . ALA A 1 83 ? -4.249 8.272 -6.044 1.00 89.69 83 ALA A C 1
ATOM 655 O O . ALA A 1 83 ? -5.279 8.806 -5.629 1.00 89.69 83 ALA A O 1
ATOM 656 N N . ASP A 1 84 ? -4.278 7.481 -7.119 1.00 95.31 84 ASP A N 1
ATOM 657 C CA . ASP A 1 84 ? -5.508 7.221 -7.868 1.00 95.31 84 ASP A CA 1
ATOM 658 C C . ASP A 1 84 ? -6.268 6.051 -7.224 1.00 95.31 84 ASP A C 1
ATOM 660 O O . ASP A 1 84 ? -5.916 4.876 -7.383 1.00 95.31 84 ASP A O 1
ATOM 664 N N . PHE A 1 85 ? -7.291 6.375 -6.433 1.00 95.38 85 PHE A N 1
ATOM 665 C CA . PHE A 1 85 ? -8.132 5.382 -5.770 1.00 95.38 85 PHE A CA 1
ATOM 666 C C . PHE A 1 85 ? -9.171 4.807 -6.729 1.00 95.38 85 PHE A C 1
ATOM 668 O O . PHE A 1 85 ? -10.165 5.466 -7.040 1.00 95.38 85 PHE A O 1
ATOM 675 N N . GLY A 1 86 ? -8.999 3.535 -7.089 1.00 92.00 86 GLY A N 1
ATOM 676 C CA . GLY A 1 86 ? -10.005 2.762 -7.810 1.00 92.00 86 GLY A CA 1
ATOM 677 C C . GLY A 1 86 ? -11.123 2.300 -6.874 1.00 92.00 86 GLY A C 1
ATOM 678 O O . GLY A 1 86 ? -12.113 2.995 -6.644 1.00 92.00 86 GLY A O 1
ATOM 679 N N . THR A 1 87 ? -10.975 1.098 -6.315 1.00 92.56 87 THR A N 1
ATOM 680 C CA . THR A 1 87 ? -11.947 0.534 -5.367 1.00 92.56 87 THR A CA 1
ATOM 681 C C . THR A 1 87 ? -11.575 0.903 -3.934 1.00 92.56 87 THR A C 1
ATOM 683 O O . THR A 1 87 ? -10.418 0.806 -3.538 1.00 92.56 87 THR A O 1
ATOM 686 N N . THR A 1 88 ? -12.558 1.296 -3.124 1.00 94.31 88 THR A N 1
ATOM 687 C CA . THR A 1 88 ? -12.394 1.486 -1.674 1.00 94.31 88 THR A CA 1
ATOM 688 C C . THR A 1 88 ? -13.670 1.030 -0.972 1.00 94.31 88 THR A C 1
ATOM 690 O O . THR A 1 88 ? -14.770 1.501 -1.297 1.00 94.31 88 THR A O 1
ATOM 693 N N . SER A 1 89 ? -13.518 0.085 -0.050 1.00 92.75 89 SER A N 1
ATOM 694 C CA . SER A 1 89 ? -14.582 -0.613 0.682 1.00 92.75 89 SER A CA 1
ATOM 695 C C . SER A 1 89 ? -14.198 -0.760 2.159 1.00 92.75 89 SER A C 1
ATOM 697 O O . SER A 1 89 ? -13.196 -0.198 2.563 1.00 92.75 89 SER A O 1
ATOM 699 N N . MET A 1 90 ? -14.977 -1.465 2.982 1.00 91.12 90 MET A N 1
ATOM 700 C CA . MET A 1 90 ? -14.669 -1.590 4.419 1.00 91.12 90 MET A CA 1
ATOM 701 C C . MET A 1 90 ? -13.481 -2.513 4.723 1.00 91.12 90 MET A C 1
ATOM 703 O O . MET A 1 90 ? -12.941 -2.456 5.819 1.00 91.12 90 MET A O 1
ATOM 707 N N . ASN A 1 91 ? -13.082 -3.356 3.770 1.00 94.81 91 ASN A N 1
ATOM 708 C CA . ASN A 1 91 ? -12.058 -4.380 3.980 1.00 94.81 91 ASN A CA 1
ATOM 709 C C . ASN A 1 91 ? -10.954 -4.404 2.913 1.00 94.81 91 ASN A C 1
ATOM 711 O O . ASN A 1 91 ? -10.044 -5.230 2.952 1.00 94.81 91 ASN A O 1
ATOM 715 N N . ARG A 1 92 ? -11.060 -3.540 1.900 1.00 96.44 92 ARG A N 1
ATOM 716 C CA . ARG A 1 92 ? -10.116 -3.517 0.785 1.00 96.44 92 ARG A CA 1
ATOM 717 C C . ARG A 1 92 ? -10.056 -2.161 0.112 1.00 96.44 92 ARG A C 1
ATOM 719 O O . ARG A 1 92 ? -11.091 -1.515 -0.109 1.00 96.44 92 ARG A O 1
ATOM 726 N N . ALA A 1 93 ? -8.856 -1.780 -0.311 1.00 97.25 93 ALA A N 1
ATOM 727 C CA . ALA A 1 93 ? -8.633 -0.685 -1.243 1.00 97.25 93 ALA A CA 1
ATOM 728 C C . ALA A 1 93 ? -7.695 -1.101 -2.379 1.00 97.25 93 ALA A C 1
ATOM 730 O O . ALA A 1 93 ? -6.745 -1.843 -2.164 1.00 97.25 93 ALA A O 1
ATOM 731 N N . ARG A 1 94 ? -7.962 -0.586 -3.582 1.00 97.81 94 ARG A N 1
ATOM 732 C CA . ARG A 1 94 ? -7.057 -0.660 -4.729 1.00 97.81 94 ARG A CA 1
ATOM 733 C C . ARG A 1 94 ? -6.614 0.744 -5.108 1.00 97.81 94 ARG A C 1
ATOM 735 O O . ARG A 1 94 ? -7.456 1.576 -5.458 1.00 97.81 94 ARG A O 1
ATOM 742 N N . ILE A 1 95 ? -5.312 0.991 -5.054 1.00 97.50 95 ILE A N 1
ATOM 743 C CA . ILE A 1 95 ? -4.704 2.304 -5.270 1.00 97.50 95 ILE A CA 1
ATOM 744 C C . ILE A 1 95 ? -3.654 2.194 -6.371 1.00 97.50 95 ILE A C 1
ATOM 746 O O . ILE A 1 95 ? -2.857 1.263 -6.370 1.00 97.50 95 ILE A O 1
ATOM 750 N N . THR A 1 96 ? -3.645 3.130 -7.316 1.00 97.00 96 THR A N 1
ATOM 751 C CA . THR A 1 96 ? -2.645 3.181 -8.390 1.00 97.00 96 THR A CA 1
ATOM 752 C C . THR A 1 96 ? -1.795 4.439 -8.263 1.00 97.00 96 THR A C 1
ATOM 754 O O . THR A 1 96 ? -2.318 5.552 -8.271 1.00 97.00 96 THR A O 1
ATOM 757 N N . LEU A 1 97 ? -0.476 4.268 -8.196 1.00 94.88 97 LEU A N 1
ATOM 758 C CA . LEU A 1 97 ? 0.493 5.349 -8.356 1.00 94.88 97 LEU A CA 1
ATOM 759 C C . LEU A 1 97 ? 0.952 5.429 -9.811 1.00 94.88 97 LEU A C 1
ATOM 761 O O . LEU A 1 97 ? 1.258 4.406 -10.429 1.00 94.88 97 LEU A O 1
ATOM 765 N N . LYS A 1 98 ? 1.033 6.653 -10.336 1.00 93.25 98 LYS A N 1
ATOM 766 C CA . LYS A 1 98 ? 1.546 6.951 -11.679 1.00 93.25 98 LYS A CA 1
ATOM 767 C C . LYS A 1 98 ? 2.992 7.426 -11.579 1.00 93.25 98 LYS A C 1
ATOM 769 O O . LYS A 1 98 ? 3.313 8.237 -10.718 1.00 93.25 98 LYS A O 1
ATOM 774 N N . ASN A 1 99 ? 3.837 6.927 -12.472 1.00 92.50 99 ASN A N 1
ATOM 775 C CA . ASN A 1 99 ? 5.270 7.201 -12.555 1.00 92.50 99 ASN A CA 1
ATOM 776 C C . ASN A 1 99 ? 6.056 6.995 -11.238 1.00 92.50 99 ASN A C 1
ATOM 778 O O . ASN A 1 99 ? 6.866 7.853 -10.890 1.00 92.50 99 ASN A O 1
ATOM 782 N N . PRO A 1 100 ? 5.870 5.891 -10.480 1.00 91.69 100 PRO A N 1
ATOM 783 C CA . PRO A 1 100 ? 6.655 5.649 -9.272 1.00 91.69 100 PRO A CA 1
ATOM 784 C C . PRO A 1 100 ? 8.053 5.087 -9.573 1.00 91.69 100 PRO A C 1
ATOM 786 O O . PRO A 1 100 ? 8.823 4.870 -8.644 1.00 91.69 100 PRO A O 1
ATOM 789 N N . SER A 1 101 ? 8.379 4.820 -10.841 1.00 94.00 101 SER A N 1
ATOM 790 C CA . SER A 1 101 ? 9.634 4.211 -11.280 1.00 94.00 101 SER A CA 1
ATOM 791 C C . SER A 1 101 ? 10.512 5.173 -12.076 1.00 94.00 101 SER A C 1
ATOM 793 O O . SER A 1 101 ? 10.013 6.049 -12.781 1.00 94.00 101 SER A O 1
ATOM 795 N N . VAL A 1 102 ? 11.811 4.897 -12.091 1.00 94.31 102 VAL A N 1
ATOM 796 C CA . VAL A 1 102 ? 12.752 5.389 -13.099 1.00 94.31 102 VAL A CA 1
ATOM 797 C C . VAL A 1 102 ? 12.782 4.395 -14.266 1.00 94.31 102 VAL A C 1
ATOM 799 O O . VAL A 1 102 ? 13.050 3.211 -14.055 1.00 94.31 102 VAL A O 1
ATOM 802 N N . ASP A 1 103 ? 12.492 4.868 -15.481 1.00 93.31 103 ASP A N 1
ATOM 803 C CA . ASP A 1 103 ? 12.642 4.105 -16.729 1.00 93.31 103 ASP A CA 1
ATOM 804 C C . ASP A 1 103 ? 14.076 4.283 -17.252 1.00 93.31 103 ASP A C 1
ATOM 806 O O . ASP A 1 103 ? 14.509 5.405 -17.522 1.00 93.31 103 ASP A O 1
ATOM 810 N N . TYR A 1 104 ? 14.824 3.184 -17.354 1.00 90.94 104 TYR A N 1
ATOM 811 C CA . TYR A 1 104 ? 16.202 3.181 -17.854 1.00 90.94 104 TYR A CA 1
ATOM 812 C C . TYR A 1 104 ? 16.297 2.904 -19.362 1.00 90.94 104 TYR A C 1
ATOM 814 O O . TYR A 1 104 ? 17.402 2.861 -19.902 1.00 90.94 104 TYR A O 1
ATOM 822 N N . GLY A 1 105 ? 15.168 2.725 -20.050 1.00 87.62 105 GLY A N 1
ATOM 823 C CA . GLY A 1 105 ? 15.127 2.222 -21.416 1.00 87.62 105 GLY A CA 1
ATOM 824 C C . GLY A 1 105 ? 15.251 0.700 -21.481 1.00 87.62 105 GLY A C 1
ATOM 825 O O . GLY A 1 105 ? 15.382 0.007 -20.469 1.00 87.62 105 GLY A O 1
ATOM 826 N N . ASP A 1 106 ? 15.145 0.161 -22.697 1.00 87.12 106 ASP A N 1
ATOM 827 C CA . ASP A 1 106 ? 15.281 -1.273 -22.996 1.00 87.12 106 ASP A CA 1
ATOM 828 C C . ASP A 1 106 ? 14.371 -2.189 -22.160 1.00 87.12 106 ASP A C 1
ATOM 830 O O . ASP A 1 106 ? 14.683 -3.350 -21.925 1.00 87.12 106 ASP A O 1
ATOM 834 N N . GLY A 1 107 ? 13.232 -1.672 -21.685 1.00 88.00 107 GLY A N 1
ATOM 835 C CA . GLY A 1 107 ? 12.292 -2.409 -20.838 1.00 88.00 107 GLY A CA 1
ATOM 836 C C . GLY A 1 107 ? 12.732 -2.569 -19.378 1.00 88.00 107 GLY A C 1
ATOM 837 O O . GLY A 1 107 ? 12.156 -3.398 -18.671 1.00 88.00 107 GLY A O 1
ATOM 838 N N . SER A 1 108 ? 13.725 -1.798 -18.927 1.00 91.31 108 SER A N 1
ATOM 839 C CA . SER A 1 108 ? 14.262 -1.836 -17.566 1.00 91.31 108 SER A CA 1
ATOM 840 C C . SER A 1 108 ? 13.669 -0.735 -16.686 1.00 91.31 108 SER A C 1
ATOM 842 O O . SER A 1 108 ? 13.737 0.444 -17.023 1.00 91.31 108 SER A O 1
ATOM 844 N N . TYR A 1 109 ? 13.137 -1.118 -15.525 1.00 95.00 109 TYR A N 1
ATOM 845 C CA . TYR A 1 109 ? 12.466 -0.214 -14.589 1.00 95.00 109 TYR A CA 1
ATOM 846 C C . TYR A 1 109 ? 13.014 -0.381 -13.176 1.00 95.00 109 TYR A C 1
ATOM 848 O O . TYR A 1 109 ? 13.225 -1.505 -12.713 1.00 95.00 109 TYR A O 1
ATOM 856 N N . TRP A 1 110 ? 13.196 0.737 -12.474 1.00 94.94 110 TRP A N 1
ATOM 857 C CA . TRP A 1 110 ? 13.591 0.770 -11.068 1.00 94.94 110 TRP A CA 1
ATOM 858 C C . TRP A 1 110 ? 12.575 1.521 -10.221 1.00 94.94 110 TRP A C 1
ATOM 860 O O . TRP A 1 110 ? 12.287 2.689 -10.465 1.00 94.94 110 TRP A O 1
ATOM 870 N N . PHE A 1 111 ? 12.081 0.863 -9.184 1.00 95.12 111 PHE A N 1
ATOM 871 C CA . PHE A 1 111 ? 11.201 1.419 -8.174 1.00 95.12 111 PHE A CA 1
ATOM 872 C C . PHE A 1 111 ? 12.053 1.734 -6.939 1.00 95.12 111 PHE A C 1
ATOM 874 O O . PHE A 1 111 ? 12.664 0.824 -6.367 1.00 95.12 111 PHE A O 1
ATOM 881 N N . PRO A 1 112 ? 12.154 3.011 -6.536 1.00 93.69 112 PRO A N 1
ATOM 882 C CA . PRO A 1 112 ? 12.916 3.389 -5.361 1.00 93.69 112 PRO A CA 1
ATOM 883 C C . PRO A 1 112 ? 12.283 2.794 -4.101 1.00 93.69 112 PRO A C 1
ATOM 885 O O . PRO A 1 112 ? 11.090 2.485 -4.066 1.00 93.69 112 PRO A O 1
ATOM 888 N N . LYS A 1 113 ? 13.103 2.667 -3.054 1.00 95.12 113 LYS A N 1
ATOM 889 C CA . LYS A 1 113 ? 12.630 2.306 -1.718 1.00 95.12 113 LYS A CA 1
ATOM 890 C C . LYS A 1 113 ? 11.476 3.228 -1.309 1.00 95.12 113 LYS A C 1
ATOM 892 O O . LYS A 1 113 ? 11.517 4.430 -1.585 1.00 95.12 113 LYS A O 1
ATOM 897 N N . LYS A 1 114 ? 10.484 2.666 -0.619 1.00 93.88 114 LYS A N 1
ATOM 898 C CA . LYS A 1 114 ? 9.348 3.421 -0.094 1.00 93.88 114 LYS A CA 1
ATOM 899 C C . LYS A 1 114 ? 9.018 2.994 1.330 1.00 93.88 114 LYS A C 1
ATOM 901 O O . LYS A 1 114 ? 8.773 1.816 1.567 1.00 93.88 114 LYS A O 1
ATOM 906 N N . ASP A 1 115 ? 8.977 3.964 2.234 1.00 95.06 115 ASP A N 1
ATOM 907 C CA . ASP A 1 115 ? 8.626 3.759 3.639 1.00 95.06 115 ASP A CA 1
ATOM 908 C C . ASP A 1 115 ? 7.111 3.880 3.866 1.00 95.06 115 ASP A C 1
ATOM 910 O O . ASP A 1 115 ? 6.415 4.682 3.228 1.00 95.06 115 ASP A O 1
ATOM 914 N N . PHE A 1 116 ? 6.612 3.106 4.818 1.00 94.44 116 PHE A N 1
ATOM 915 C CA . PHE A 1 116 ? 5.240 3.105 5.302 1.00 94.44 116 PHE A CA 1
ATOM 916 C C . PHE A 1 116 ? 5.190 3.656 6.727 1.00 94.44 116 PHE A C 1
ATOM 918 O O . PHE A 1 116 ? 6.129 3.514 7.506 1.00 94.44 116 PHE A O 1
ATOM 925 N N . ALA A 1 117 ? 4.068 4.273 7.086 1.00 92.88 117 ALA A N 1
ATOM 926 C CA . ALA A 1 117 ? 3.817 4.747 8.447 1.00 92.88 117 ALA A CA 1
ATOM 927 C C . ALA A 1 117 ? 3.282 3.640 9.376 1.00 92.88 117 ALA A C 1
ATOM 929 O O . ALA A 1 117 ? 2.980 3.912 10.535 1.00 92.88 117 ALA A O 1
ATOM 930 N N . VAL A 1 118 ? 3.124 2.422 8.852 1.00 92.88 118 VAL A N 1
ATOM 931 C CA . VAL A 1 118 ? 2.654 1.229 9.562 1.00 92.88 118 VAL A CA 1
ATOM 932 C C . VAL A 1 118 ? 3.487 0.018 9.156 1.00 92.88 118 VAL A C 1
ATOM 934 O O . VAL A 1 118 ? 3.989 -0.050 8.032 1.00 92.88 118 VAL A O 1
ATOM 937 N N . THR A 1 119 ? 3.584 -0.958 10.049 1.00 95.19 119 THR A N 1
ATOM 938 C CA . THR A 1 119 ? 4.126 -2.283 9.753 1.00 95.19 119 THR A CA 1
ATOM 939 C C . THR A 1 119 ? 3.098 -3.079 8.948 1.00 95.19 119 THR A C 1
ATOM 941 O O . THR A 1 119 ? 1.939 -3.198 9.331 1.00 95.19 119 THR A O 1
ATOM 944 N N . VAL A 1 120 ? 3.495 -3.625 7.804 1.00 96.69 120 VAL A N 1
ATOM 945 C CA . VAL A 1 120 ? 2.657 -4.487 6.967 1.00 96.69 120 VAL A CA 1
ATOM 946 C C . VAL A 1 120 ? 2.965 -5.943 7.321 1.00 96.69 120 VAL A C 1
ATOM 948 O O . VAL A 1 120 ? 4.087 -6.383 7.056 1.00 96.69 120 VAL A O 1
ATOM 951 N N . PRO A 1 121 ? 2.001 -6.713 7.867 1.00 96.88 121 PRO A N 1
ATOM 952 C CA . PRO A 1 121 ? 2.264 -8.089 8.291 1.00 96.88 121 PRO A CA 1
ATOM 953 C C . PRO A 1 121 ? 2.689 -9.000 7.138 1.00 96.88 121 PRO A C 1
ATOM 955 O O . PRO A 1 121 ? 3.609 -9.802 7.276 1.00 96.88 121 PRO A O 1
ATOM 958 N N . VAL A 1 122 ? 2.043 -8.857 5.976 1.00 98.06 122 VAL A N 1
ATOM 959 C CA . VAL A 1 122 ? 2.387 -9.597 4.756 1.00 98.06 122 VAL A CA 1
ATOM 960 C C . VAL A 1 122 ? 2.384 -8.653 3.562 1.00 98.06 122 VAL A C 1
ATOM 962 O O . VAL A 1 122 ? 1.342 -8.107 3.195 1.00 98.06 122 VAL A O 1
ATOM 965 N N . LEU A 1 123 ? 3.544 -8.490 2.932 1.00 98.25 123 LEU A N 1
ATOM 966 C CA . LEU A 1 123 ? 3.718 -7.712 1.712 1.00 98.25 123 LEU A CA 1
ATOM 967 C C . LEU A 1 123 ? 4.163 -8.638 0.577 1.00 98.25 123 LEU A C 1
ATOM 969 O O . LEU A 1 123 ? 5.291 -9.130 0.580 1.00 98.25 123 LEU A O 1
ATOM 973 N N . ASN A 1 124 ? 3.310 -8.827 -0.424 1.00 98.25 124 ASN A N 1
ATOM 974 C CA . ASN A 1 124 ? 3.672 -9.512 -1.660 1.00 98.25 124 ASN A CA 1
ATOM 975 C C . ASN A 1 124 ? 4.022 -8.473 -2.717 1.00 98.25 124 ASN A C 1
ATOM 977 O O . ASN A 1 124 ? 3.193 -7.638 -3.060 1.00 98.25 124 ASN A O 1
ATOM 981 N N . VAL A 1 125 ? 5.231 -8.527 -3.261 1.00 97.31 125 VAL A N 1
ATOM 982 C CA . VAL A 1 125 ? 5.662 -7.646 -4.341 1.00 97.31 125 VAL A CA 1
ATOM 983 C C . VAL A 1 125 ? 5.864 -8.449 -5.608 1.00 97.31 125 VAL A C 1
ATOM 985 O O . VAL A 1 125 ? 6.723 -9.328 -5.678 1.00 97.31 125 VAL A O 1
ATOM 988 N N . LYS A 1 126 ? 5.069 -8.110 -6.616 1.00 95.75 126 LYS A N 1
ATOM 989 C CA . LYS A 1 126 ? 5.084 -8.711 -7.937 1.00 95.75 126 LYS A CA 1
ATOM 990 C C . LYS A 1 126 ? 5.668 -7.738 -8.940 1.00 95.75 126 LYS A C 1
ATOM 992 O O . LYS A 1 126 ? 5.252 -6.589 -9.036 1.00 95.75 126 LYS A O 1
ATOM 997 N N . THR A 1 127 ? 6.613 -8.223 -9.724 1.00 93.06 127 THR A N 1
ATOM 998 C CA . THR A 1 127 ? 7.177 -7.529 -10.884 1.00 93.06 127 THR A CA 1
ATOM 999 C C . THR A 1 127 ? 6.908 -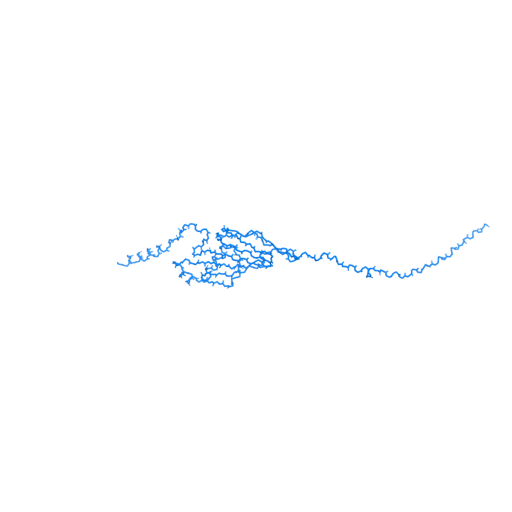8.356 -12.137 1.00 93.06 127 THR A C 1
ATOM 1001 O O . THR A 1 127 ? 6.467 -9.502 -12.056 1.00 93.06 127 THR A O 1
ATOM 1004 N N . ALA A 1 128 ? 7.264 -7.838 -13.313 1.00 88.69 128 ALA A N 1
ATOM 1005 C CA . ALA A 1 128 ? 7.203 -8.618 -14.551 1.00 88.69 128 ALA A CA 1
ATOM 1006 C C . ALA A 1 128 ? 8.070 -9.900 -14.536 1.00 88.69 128 ALA A C 1
ATOM 1008 O O . ALA A 1 128 ? 7.882 -10.765 -15.388 1.00 88.69 128 ALA A O 1
ATOM 1009 N N . ARG A 1 129 ? 9.039 -10.021 -13.613 1.00 88.81 129 ARG A N 1
ATOM 1010 C CA . ARG A 1 129 ? 10.043 -11.105 -13.612 1.00 88.81 129 ARG A CA 1
ATOM 1011 C C . ARG A 1 129 ? 10.187 -11.874 -12.306 1.00 88.81 129 ARG A C 1
ATOM 1013 O O . ARG A 1 129 ? 10.854 -12.904 -12.287 1.00 88.81 129 ARG A O 1
ATOM 1020 N N . SER A 1 130 ? 9.633 -11.372 -11.214 1.00 90.12 130 SER A N 1
ATOM 1021 C CA . SER A 1 130 ? 9.791 -11.984 -9.899 1.00 90.12 130 SER A CA 1
ATOM 1022 C C . SER A 1 130 ? 8.641 -11.633 -8.973 1.00 90.12 130 SER A C 1
ATOM 1024 O O . SER A 1 130 ? 8.103 -10.527 -9.048 1.00 90.12 130 SER A O 1
ATOM 1026 N N . ASP A 1 131 ? 8.358 -12.571 -8.077 1.00 95.19 131 ASP A N 1
ATOM 1027 C CA . ASP A 1 131 ? 7.450 -12.427 -6.950 1.00 95.19 131 ASP A CA 1
ATOM 1028 C C . ASP A 1 131 ? 8.270 -12.571 -5.661 1.00 95.19 131 ASP A C 1
ATOM 1030 O O . ASP A 1 131 ? 9.114 -13.467 -5.543 1.00 95.19 131 ASP A O 1
ATOM 1034 N N . LYS A 1 132 ? 8.069 -11.665 -4.706 1.00 96.06 132 LYS A N 1
ATOM 1035 C CA . LYS A 1 132 ? 8.742 -11.672 -3.402 1.00 96.06 132 LYS A CA 1
ATOM 1036 C C . LYS A 1 132 ? 7.725 -11.438 -2.299 1.00 96.06 132 LYS A C 1
ATOM 1038 O O . LYS A 1 132 ? 6.883 -10.560 -2.432 1.00 96.06 132 LYS A O 1
ATOM 1043 N N . THR A 1 133 ? 7.853 -12.166 -1.200 1.00 97.94 133 THR A N 1
ATOM 1044 C CA . THR A 1 133 ? 7.044 -11.948 0.001 1.00 97.94 133 THR A CA 1
ATOM 1045 C C . THR A 1 133 ? 7.939 -11.458 1.127 1.00 97.94 133 THR A C 1
ATOM 1047 O O . THR A 1 133 ? 9.020 -12.004 1.353 1.00 97.94 133 THR A O 1
ATOM 1050 N N . PHE A 1 134 ? 7.476 -10.425 1.815 1.00 97.00 134 PHE A N 1
ATOM 1051 C CA . PHE A 1 134 ? 8.087 -9.853 3.003 1.00 97.00 134 PHE A CA 1
ATOM 1052 C C . PHE A 1 134 ? 7.093 -9.938 4.161 1.00 97.00 134 PHE A C 1
ATOM 1054 O O . PHE A 1 134 ? 5.879 -9.898 3.941 1.00 97.00 134 PHE A O 1
ATOM 1061 N N . TYR A 1 135 ? 7.616 -10.053 5.377 1.00 97.12 135 TYR A N 1
ATOM 1062 C CA . TYR A 1 135 ? 6.826 -10.187 6.596 1.00 97.12 135 TYR A CA 1
ATOM 1063 C C . TYR A 1 135 ? 7.214 -9.097 7.580 1.00 97.12 135 TYR A C 1
ATOM 1065 O O . TYR A 1 135 ? 8.406 -8.812 7.712 1.00 97.12 135 TYR A O 1
ATOM 1073 N N . ASP A 1 136 ? 6.210 -8.514 8.232 1.00 95.75 136 ASP A N 1
ATOM 1074 C CA . ASP A 1 136 ? 6.363 -7.491 9.269 1.00 95.75 136 ASP A CA 1
ATOM 1075 C C . ASP A 1 136 ? 7.300 -6.348 8.841 1.00 95.75 136 ASP A C 1
ATOM 1077 O O . ASP A 1 136 ? 8.264 -5.998 9.521 1.00 95.75 136 ASP A O 1
ATOM 1081 N N . VAL A 1 137 ? 7.032 -5.774 7.662 1.00 95.38 137 VAL A N 1
ATOM 1082 C CA . VAL A 1 137 ? 7.860 -4.712 7.072 1.00 95.38 137 VAL A CA 1
ATOM 1083 C C . VAL A 1 137 ? 7.162 -3.362 7.086 1.00 95.38 137 VAL A C 1
ATOM 1085 O O . VAL A 1 137 ? 6.006 -3.238 6.696 1.00 95.38 137 VAL A O 1
ATOM 1088 N N . SER A 1 138 ? 7.896 -2.318 7.448 1.00 95.00 138 SER A N 1
ATOM 1089 C CA . SER A 1 138 ? 7.469 -0.920 7.322 1.00 95.00 138 SER A CA 1
ATOM 1090 C C . SER A 1 138 ? 8.043 -0.240 6.074 1.00 95.00 138 SER A C 1
ATOM 1092 O O . SER A 1 138 ? 7.940 0.971 5.921 1.00 95.00 138 SER A O 1
ATOM 1094 N N . GLU A 1 139 ? 8.641 -1.000 5.155 1.00 94.44 139 GLU A N 1
ATOM 1095 C CA . GLU A 1 139 ? 9.178 -0.479 3.901 1.00 94.44 139 GLU A CA 1
ATOM 1096 C C . GLU A 1 139 ? 9.111 -1.509 2.771 1.00 94.44 139 GLU A C 1
ATOM 1098 O O . GLU A 1 139 ? 9.206 -2.719 2.982 1.00 94.44 139 GLU A O 1
ATOM 1103 N N . VAL A 1 140 ? 9.006 -1.010 1.542 1.00 93.06 140 VAL A N 1
ATOM 1104 C CA . VAL A 1 140 ? 9.323 -1.770 0.333 1.00 93.06 140 VAL A CA 1
ATOM 1105 C C . VAL A 1 140 ? 10.768 -1.438 -0.035 1.00 93.06 140 VAL A C 1
ATOM 1107 O O . VAL A 1 140 ? 11.058 -0.263 -0.301 1.00 93.06 140 VAL A O 1
ATOM 1110 N N . PRO A 1 141 ? 11.686 -2.420 -0.090 1.00 92.31 141 PRO A N 1
ATOM 1111 C CA . PRO A 1 141 ? 13.047 -2.157 -0.536 1.00 92.31 141 PRO A CA 1
ATOM 1112 C C . PRO A 1 141 ? 13.049 -1.714 -2.001 1.00 92.31 141 PRO A C 1
ATOM 1114 O O . PRO A 1 141 ? 12.161 -2.072 -2.776 1.00 92.31 141 PRO A O 1
ATOM 1117 N N . GLY A 1 142 ? 14.075 -0.961 -2.400 1.00 91.94 142 GLY A N 1
ATOM 1118 C CA . GLY A 1 142 ? 14.260 -0.610 -3.807 1.00 91.94 142 GLY A CA 1
ATOM 1119 C C . GLY A 1 142 ? 14.343 -1.871 -4.666 1.00 91.94 142 GLY A C 1
ATOM 1120 O O . GLY A 1 142 ? 15.099 -2.795 -4.354 1.00 91.94 142 GLY A O 1
ATOM 1121 N N . MET A 1 143 ? 13.545 -1.924 -5.727 1.00 91.06 143 MET A N 1
ATOM 1122 C CA . MET A 1 143 ? 13.416 -3.100 -6.580 1.00 91.06 143 MET A CA 1
ATOM 1123 C C . MET A 1 143 ? 13.278 -2.695 -8.033 1.00 91.06 143 MET A C 1
ATOM 1125 O O . MET A 1 143 ? 12.642 -1.704 -8.367 1.00 91.06 143 MET A O 1
ATOM 1129 N N . GLY A 1 144 ? 13.838 -3.501 -8.922 1.00 87.44 144 GLY A N 1
ATOM 1130 C CA . GLY A 1 144 ? 13.705 -3.292 -10.350 1.00 87.44 144 GLY A CA 1
ATOM 1131 C C . GLY A 1 144 ? 13.650 -4.605 -11.095 1.00 87.44 144 GLY A C 1
ATOM 1132 O O . GLY A 1 144 ? 13.962 -5.670 -10.558 1.00 87.44 144 GLY A O 1
ATOM 1133 N N . TYR A 1 145 ? 13.266 -4.510 -12.355 1.00 86.62 145 TYR A N 1
ATOM 1134 C CA . TYR A 1 145 ? 13.431 -5.587 -13.308 1.00 86.62 145 TYR A CA 1
ATOM 1135 C C . TYR A 1 145 ? 14.069 -5.009 -14.563 1.00 86.62 145 TYR A C 1
ATOM 1137 O O . TYR A 1 145 ? 13.764 -3.894 -14.982 1.00 86.62 145 TYR A O 1
ATOM 1145 N N . PHE A 1 146 ? 14.981 -5.773 -15.144 1.00 86.56 146 PHE A N 1
ATOM 1146 C CA . PHE A 1 146 ? 15.601 -5.425 -16.413 1.00 86.56 146 PHE A CA 1
ATOM 1147 C C . PHE A 1 146 ? 14.745 -5.966 -17.549 1.00 86.56 146 PHE A C 1
ATOM 1149 O O . PHE A 1 146 ? 14.050 -6.967 -17.356 1.00 86.56 146 PHE A O 1
ATOM 1156 N N . GLY A 1 147 ? 14.791 -5.330 -18.714 1.00 79.50 147 GLY A N 1
ATOM 1157 C CA . GLY A 1 147 ? 14.225 -5.917 -19.922 1.00 79.50 147 GLY A CA 1
ATOM 1158 C C . GLY A 1 147 ? 15.064 -7.085 -20.430 1.00 79.50 147 GLY A C 1
ATOM 1159 O O . GLY A 1 147 ? 16.025 -7.530 -19.789 1.00 79.50 147 GLY A O 1
ATOM 1160 N N . ASP A 1 148 ? 14.661 -7.655 -21.561 1.00 78.75 148 ASP A N 1
ATOM 1161 C CA . ASP A 1 148 ? 15.501 -8.646 -22.222 1.00 78.75 148 ASP A CA 1
ATOM 1162 C C . ASP A 1 148 ? 16.764 -7.954 -22.737 1.00 78.75 148 ASP A C 1
ATOM 1164 O O . ASP A 1 148 ? 16.671 -6.825 -23.227 1.00 78.75 148 ASP A O 1
ATOM 1168 N N . PRO A 1 149 ? 17.943 -8.596 -22.643 1.00 63.25 149 PRO A N 1
ATOM 1169 C CA . PRO A 1 149 ? 19.109 -8.110 -23.357 1.00 63.25 149 PRO A CA 1
ATOM 1170 C C . PRO A 1 149 ? 18.708 -7.883 -24.813 1.00 63.25 149 PRO A C 1
ATOM 1172 O O . PRO A 1 149 ? 18.122 -8.782 -25.429 1.00 63.25 149 PRO A O 1
ATOM 1175 N N . LEU A 1 150 ? 19.012 -6.702 -25.362 1.00 62.75 150 LEU A N 1
ATOM 1176 C CA . LEU A 1 150 ? 18.893 -6.492 -26.801 1.00 62.75 150 LEU A CA 1
ATOM 1177 C C . LEU A 1 150 ? 19.576 -7.679 -27.493 1.00 62.75 150 LEU A C 1
ATOM 1179 O O . LEU A 1 150 ? 20.666 -8.077 -27.058 1.00 62.75 150 LEU A O 1
ATOM 1183 N N . PRO A 1 151 ? 18.946 -8.297 -28.509 1.00 59.09 151 PRO A N 1
ATOM 1184 C CA . PRO A 1 151 ? 19.546 -9.434 -29.181 1.00 59.09 151 PRO A CA 1
ATOM 1185 C C . PRO A 1 151 ? 20.962 -9.042 -29.600 1.00 59.09 151 PRO A C 1
ATOM 1187 O O . PRO A 1 151 ? 21.162 -8.029 -30.264 1.00 59.09 151 PRO A O 1
ATOM 1190 N N . ALA A 1 152 ? 21.952 -9.841 -29.194 1.00 56.78 152 ALA A N 1
ATOM 1191 C CA . ALA A 1 152 ? 23.374 -9.599 -29.442 1.00 56.78 152 ALA A CA 1
ATOM 1192 C C . ALA A 1 152 ? 23.762 -9.692 -30.931 1.00 56.78 152 ALA A C 1
ATOM 1194 O O . ALA A 1 152 ? 24.928 -9.897 -31.258 1.00 56.78 152 ALA A O 1
ATOM 1195 N N . THR A 1 153 ? 22.798 -9.588 -31.847 1.00 58.16 153 THR A N 1
ATOM 1196 C CA . THR A 1 153 ? 23.080 -9.396 -33.259 1.00 58.16 153 THR A CA 1
ATOM 1197 C C . THR A 1 153 ? 23.426 -7.922 -33.443 1.00 58.16 153 THR A C 1
ATOM 1199 O O . THR A 1 153 ? 22.520 -7.085 -33.417 1.00 58.16 153 THR A O 1
ATOM 1202 N N . PRO A 1 154 ? 24.714 -7.557 -33.627 1.00 58.53 154 PRO A N 1
ATOM 1203 C CA . PRO A 1 154 ? 25.015 -6.244 -34.172 1.00 58.53 154 PRO A CA 1
ATOM 1204 C C . PRO A 1 154 ? 24.184 -6.069 -35.450 1.00 58.53 154 PRO A C 1
ATOM 1206 O O . PRO A 1 154 ? 23.934 -7.072 -36.138 1.00 58.53 154 PRO A O 1
ATOM 1209 N N . PRO A 1 155 ? 23.740 -4.841 -35.784 1.00 62.53 155 PRO A N 1
ATOM 1210 C CA . PRO A 1 155 ? 23.132 -4.599 -37.081 1.00 62.53 155 PRO A CA 1
ATOM 1211 C C . PRO A 1 155 ? 24.047 -5.246 -38.112 1.00 62.53 155 PRO A C 1
ATOM 1213 O O . PRO A 1 155 ? 25.249 -4.974 -38.135 1.00 62.53 155 PRO A O 1
ATOM 1216 N N . THR A 1 156 ? 23.512 -6.196 -38.881 1.00 56.66 156 THR A N 1
ATOM 1217 C CA . THR A 1 156 ? 24.268 -6.782 -39.978 1.00 56.66 156 THR A CA 1
ATOM 1218 C C . THR A 1 156 ? 24.462 -5.638 -40.951 1.00 56.66 156 THR A C 1
ATOM 1220 O O . THR A 1 156 ? 23.574 -5.326 -41.741 1.00 56.66 156 THR A O 1
ATOM 1223 N N . THR A 1 157 ? 25.581 -4.930 -40.816 1.00 62.69 157 THR A N 1
ATOM 1224 C CA . THR A 1 157 ? 26.045 -4.008 -41.832 1.00 62.69 157 THR A CA 1
ATOM 1225 C C . THR A 1 157 ? 26.162 -4.865 -43.070 1.00 62.69 157 THR A C 1
ATOM 1227 O O . THR A 1 157 ? 27.049 -5.712 -43.167 1.00 62.69 157 THR A O 1
ATOM 1230 N N . ASP A 1 158 ? 25.197 -4.718 -43.969 1.00 68.38 158 ASP A N 1
ATOM 1231 C CA . ASP A 1 158 ? 25.235 -5.363 -45.262 1.00 68.38 158 ASP A CA 1
ATOM 1232 C C . ASP A 1 158 ? 26.444 -4.780 -45.991 1.00 68.38 158 ASP A C 1
ATOM 1234 O O . ASP A 1 158 ? 26.388 -3.706 -46.588 1.00 68.38 158 ASP A O 1
ATOM 1238 N N . ILE A 1 159 ? 27.581 -5.460 -45.866 1.00 60.66 159 ILE A N 1
ATOM 1239 C CA . ILE A 1 159 ? 28.853 -5.070 -46.471 1.00 60.66 159 ILE A CA 1
ATOM 1240 C C . ILE A 1 159 ? 28.736 -4.955 -47.995 1.00 60.66 159 ILE A C 1
ATOM 1242 O O . ILE A 1 159 ? 29.527 -4.244 -48.611 1.00 60.66 159 ILE A O 1
ATOM 1246 N N . ASN A 1 160 ? 27.706 -5.555 -48.607 1.00 64.06 160 ASN A N 1
ATOM 1247 C CA . ASN A 1 160 ? 27.424 -5.378 -50.028 1.00 64.06 160 ASN A CA 1
ATOM 1248 C C . ASN A 1 160 ? 26.839 -3.996 -50.351 1.00 64.06 160 ASN A C 1
ATOM 1250 O O . ASN A 1 160 ? 27.007 -3.528 -51.473 1.00 64.06 160 ASN A O 1
ATOM 1254 N N . LYS A 1 161 ? 26.226 -3.301 -49.381 1.00 57.47 161 LYS A N 1
ATOM 1255 C CA . LYS A 1 161 ? 25.790 -1.898 -49.521 1.00 57.47 161 LYS A CA 1
ATOM 1256 C C . LYS A 1 161 ? 26.914 -0.886 -49.300 1.00 57.47 161 LYS A C 1
ATOM 1258 O O . LYS A 1 161 ? 26.759 0.272 -49.672 1.00 57.47 161 LYS A O 1
ATOM 1263 N N . LEU A 1 162 ? 28.038 -1.310 -48.720 1.00 56.09 162 LEU A N 1
ATOM 1264 C CA . LEU A 1 162 ? 29.246 -0.491 -48.566 1.00 56.09 162 LEU A CA 1
ATOM 1265 C C . LEU A 1 162 ? 30.236 -0.664 -49.723 1.00 56.09 162 LEU A C 1
ATOM 1267 O O . LEU A 1 162 ? 31.276 -0.003 -49.746 1.00 56.09 162 LEU A O 1
ATOM 1271 N N . ARG A 1 163 ? 29.934 -1.534 -50.695 1.00 56.12 163 ARG A N 1
ATOM 1272 C CA . ARG A 1 163 ? 30.745 -1.669 -51.900 1.00 56.12 163 ARG A CA 1
ATOM 1273 C C . ARG A 1 163 ? 30.564 -0.413 -52.748 1.00 56.12 163 ARG A C 1
ATOM 1275 O O . ARG A 1 163 ? 29.633 -0.312 -53.541 1.00 56.12 163 ARG A O 1
ATOM 1282 N N . ILE A 1 164 ? 31.477 0.540 -52.577 1.00 60.28 164 ILE A N 1
ATOM 1283 C CA . ILE A 1 164 ? 31.676 1.624 -53.535 1.00 60.28 164 ILE A CA 1
ATOM 1284 C C . ILE A 1 164 ? 31.922 0.944 -54.881 1.00 60.28 164 ILE A C 1
ATOM 1286 O O . ILE A 1 164 ? 32.902 0.216 -55.053 1.00 60.28 164 ILE A O 1
ATOM 1290 N N . THR A 1 165 ? 30.993 1.124 -55.815 1.00 59.91 165 THR A N 1
ATOM 1291 C CA . THR A 1 165 ? 31.238 0.779 -57.212 1.00 59.91 165 THR A CA 1
ATOM 1292 C C . THR A 1 165 ? 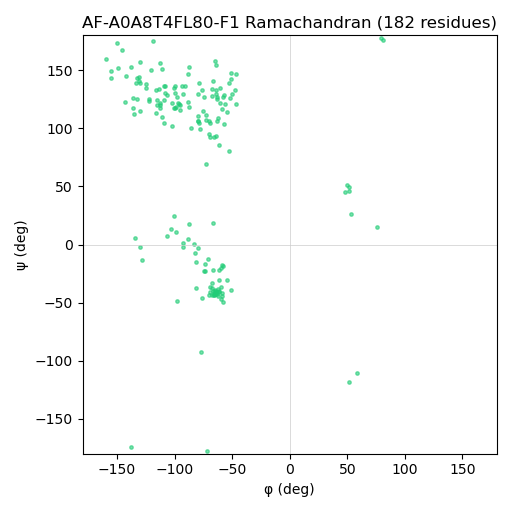32.254 1.800 -57.693 1.00 59.91 165 THR A C 1
ATOM 1294 O O . THR A 1 165 ? 31.903 2.927 -58.018 1.00 59.91 165 THR A O 1
ATOM 1297 N N . SER A 1 166 ? 33.538 1.465 -57.592 1.00 59.12 166 SER A N 1
ATOM 1298 C CA . SER A 1 166 ? 34.582 2.268 -58.207 1.00 59.12 166 SER A CA 1
ATOM 1299 C C . SER A 1 166 ? 34.437 2.086 -59.710 1.00 59.12 166 SER A C 1
ATOM 1301 O O . SER A 1 166 ? 34.780 1.023 -60.236 1.00 59.12 166 SER A O 1
ATOM 1303 N N . ASP A 1 167 ? 33.905 3.099 -60.387 1.00 67.56 167 ASP A N 1
ATOM 1304 C CA . ASP A 1 167 ? 34.035 3.200 -61.834 1.00 67.56 167 ASP A CA 1
ATOM 1305 C C . ASP A 1 167 ? 35.527 3.086 -62.193 1.00 67.56 167 ASP A C 1
ATOM 1307 O O . ASP A 1 167 ? 36.378 3.619 -61.466 1.00 67.56 167 ASP A O 1
ATOM 1311 N N . PRO A 1 168 ? 35.891 2.362 -63.264 1.00 60.34 168 PRO A N 1
ATOM 1312 C CA . PRO A 1 168 ? 37.283 2.238 -63.660 1.00 60.34 168 PRO A CA 1
ATOM 1313 C C . PRO A 1 168 ? 37.859 3.630 -63.931 1.00 60.34 168 PRO A C 1
ATOM 1315 O O . PRO A 1 168 ? 37.427 4.340 -64.841 1.00 60.34 168 PRO A O 1
ATOM 1318 N N . VAL A 1 169 ? 38.854 4.018 -63.132 1.00 62.59 169 VAL A N 1
ATOM 1319 C CA . VAL A 1 169 ? 39.619 5.247 -63.343 1.00 62.59 169 VAL A CA 1
ATOM 1320 C C . VAL A 1 169 ? 40.317 5.121 -64.692 1.00 62.59 169 VAL A C 1
ATOM 1322 O O . VAL A 1 169 ? 41.253 4.338 -64.854 1.00 62.59 169 VAL A O 1
ATOM 1325 N N . THR A 1 170 ? 39.852 5.886 -65.678 1.00 66.50 170 THR A N 1
ATOM 1326 C CA . THR A 1 170 ? 40.569 6.039 -66.944 1.00 66.50 170 THR A CA 1
ATOM 1327 C C . THR A 1 170 ? 41.824 6.851 -66.646 1.00 66.50 170 THR A C 1
ATOM 1329 O O . THR A 1 170 ? 41.745 8.048 -66.374 1.00 66.50 170 THR A O 1
ATOM 1332 N N . LEU A 1 171 ? 42.984 6.194 -66.637 1.00 60.53 171 LEU A N 1
ATOM 1333 C CA . LEU A 1 171 ? 44.276 6.864 -66.518 1.00 60.53 171 LEU A CA 1
ATOM 1334 C C . LEU A 1 171 ? 44.463 7.764 -67.744 1.00 60.53 171 LEU A C 1
ATOM 1336 O O . LEU A 1 171 ? 44.708 7.276 -68.848 1.00 60.53 171 LEU A O 1
ATOM 1340 N N . ALA A 1 172 ? 44.338 9.077 -67.556 1.00 66.19 172 ALA A N 1
ATOM 1341 C CA . ALA A 1 172 ? 44.742 10.037 -68.571 1.00 66.19 172 ALA A CA 1
ATOM 1342 C C . ALA A 1 172 ? 46.245 9.857 -68.830 1.00 66.19 172 ALA A C 1
ATOM 1344 O O . ALA A 1 172 ? 47.061 9.941 -67.910 1.00 66.19 172 ALA A O 1
ATOM 1345 N N . THR A 1 173 ? 46.609 9.561 -70.077 1.00 71.75 173 THR A N 1
ATOM 1346 C CA . THR A 1 173 ? 48.012 9.529 -70.501 1.00 71.75 173 THR A CA 1
ATOM 1347 C C . THR A 1 173 ? 48.584 10.943 -70.354 1.00 71.75 173 THR A C 1
ATOM 1349 O O . THR A 1 173 ? 47.981 11.873 -70.890 1.00 71.75 173 THR A O 1
ATOM 1352 N N . PRO A 1 174 ? 49.695 11.148 -69.623 1.00 67.94 174 PRO A N 1
ATOM 1353 C CA . PRO A 1 174 ? 50.285 12.474 -69.495 1.00 67.94 174 PRO A CA 1
ATOM 1354 C C . PRO A 1 174 ? 50.769 12.967 -70.863 1.00 67.94 174 PRO A C 1
ATOM 1356 O O . PRO A 1 174 ? 51.420 12.229 -71.605 1.00 67.94 174 PRO A O 1
ATOM 1359 N N . GLU A 1 175 ? 50.436 14.215 -71.192 1.00 73.19 175 GLU A N 1
ATOM 1360 C CA . GLU A 1 175 ? 50.910 14.890 -72.400 1.00 73.19 175 GLU A CA 1
ATOM 1361 C C . GLU A 1 175 ? 52.451 14.972 -72.376 1.00 73.19 175 GLU A C 1
ATOM 1363 O O . GLU A 1 175 ? 53.028 15.307 -71.333 1.00 73.19 175 GLU A O 1
ATOM 1368 N N . PRO A 1 176 ? 53.154 14.662 -73.482 1.00 70.81 176 PRO A N 1
ATOM 1369 C CA . PRO A 1 176 ? 54.60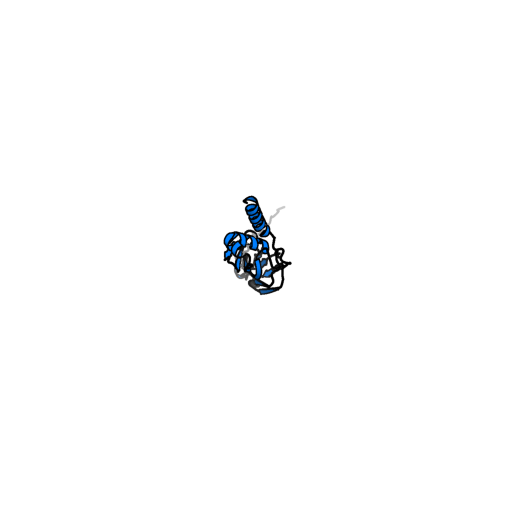6 14.761 -73.517 1.00 70.81 176 PRO A CA 1
ATOM 1370 C C . PRO A 1 176 ? 55.050 16.214 -73.319 1.00 70.81 176 PRO A C 1
ATOM 1372 O O . PRO A 1 176 ? 54.621 17.122 -74.028 1.00 70.81 176 PRO A O 1
ATOM 1375 N N . THR A 1 177 ? 55.941 16.432 -72.353 1.00 74.06 177 THR A N 1
ATOM 1376 C CA . THR A 1 177 ? 56.506 17.753 -72.060 1.00 74.06 177 THR A CA 1
ATOM 1377 C C . THR A 1 177 ? 57.333 18.254 -73.253 1.00 74.06 177 THR A C 1
ATOM 1379 O O . THR A 1 177 ? 58.209 17.522 -73.723 1.00 74.06 177 THR A O 1
ATOM 1382 N N . PRO A 1 178 ? 57.119 19.487 -73.749 1.00 67.94 178 PRO A N 1
ATOM 1383 C CA . PRO A 1 178 ? 57.920 20.028 -74.839 1.00 67.94 178 PRO A CA 1
ATOM 1384 C C . PRO A 1 178 ? 59.367 20.266 -74.384 1.00 67.94 178 PRO A C 1
ATOM 1386 O O . PRO A 1 178 ? 59.625 20.925 -73.376 1.00 67.94 178 PRO A O 1
ATOM 1389 N N . VAL A 1 179 ? 60.323 19.729 -75.144 1.00 71.62 179 VAL A N 1
ATOM 1390 C CA . VAL A 1 179 ? 61.759 19.935 -74.917 1.00 71.62 179 VAL A CA 1
ATOM 1391 C C . VAL A 1 179 ? 62.133 21.340 -75.388 1.00 71.62 179 VAL A C 1
ATOM 1393 O O . VAL A 1 179 ? 62.061 21.650 -76.576 1.00 71.62 179 VAL A O 1
ATOM 1396 N N . ALA A 1 180 ? 62.543 22.203 -74.458 1.00 65.25 180 ALA A N 1
ATOM 1397 C CA . ALA A 1 180 ? 63.081 23.518 -74.787 1.00 65.25 180 ALA A CA 1
ATOM 1398 C C . ALA A 1 180 ? 64.488 23.370 -75.392 1.00 65.25 180 ALA A C 1
ATOM 1400 O O . ALA A 1 180 ? 65.454 23.069 -74.688 1.00 65.25 180 ALA A O 1
ATOM 1401 N N . HIS A 1 181 ? 64.616 23.592 -76.700 1.00 62.16 181 HIS A N 1
ATOM 1402 C CA . HIS A 1 181 ? 65.915 23.730 -77.352 1.00 62.16 181 HIS A CA 1
ATOM 1403 C C . HIS A 1 181 ? 66.461 25.143 -77.120 1.00 62.16 181 HIS A C 1
ATOM 1405 O O . HIS A 1 181 ? 66.002 26.105 -77.731 1.00 62.16 181 HIS A O 1
ATOM 1411 N N . TYR A 1 182 ? 67.463 25.268 -76.250 1.00 56.19 182 TYR A N 1
ATOM 1412 C CA . TYR A 1 182 ? 68.296 26.467 -76.181 1.00 56.19 182 TYR A CA 1
ATOM 1413 C C . TYR A 1 182 ? 69.342 26.400 -77.299 1.00 56.19 182 TYR A C 1
ATOM 1415 O O . TYR A 1 182 ? 70.291 25.618 -77.220 1.00 56.19 182 TYR A O 1
ATOM 1423 N N . PHE A 1 183 ? 69.164 27.201 -78.348 1.00 60.72 183 PHE A N 1
ATOM 1424 C CA . PHE A 1 183 ? 70.224 27.468 -79.320 1.00 60.72 183 PHE A CA 1
ATOM 1425 C C . PHE A 1 183 ? 71.227 28.463 -78.710 1.00 60.72 183 PHE A C 1
ATOM 1427 O O . PHE A 1 183 ? 70.820 29.451 -78.098 1.00 60.72 183 PHE A O 1
ATOM 1434 N N . ARG A 1 184 ? 72.523 28.150 -78.833 1.00 56.09 184 ARG A N 1
ATOM 1435 C CA . ARG A 1 184 ? 73.650 29.048 -78.538 1.00 56.09 184 ARG A CA 1
ATOM 1436 C C . ARG A 1 184 ? 73.959 29.930 -79.736 1.00 56.09 184 ARG A C 1
ATOM 1438 O O . ARG A 1 184 ? 73.819 29.414 -80.867 1.00 56.09 184 ARG A O 1
#

Sequence (184 aa):
MNILKTAVVLMIVLSGIIPAVSAEEENRYSYITVDSVDLELTKDKAIFDINYHIDSGVEFLVIFLGKNDLKNKLEKMFSLNDADFGTTSMNRARITLKNPSVDYGDGSYWFPKKDFAVTVPVLNVKTARSDKTFYDVSEVPGMGYFGDPLPATPPTTDINKLRITSDPVTLATPEPTPVAHYFR

Solvent-accessible surface area (backbone atoms only — not comparable to full-atom values): 10856 Å² total; per-residue (Å²)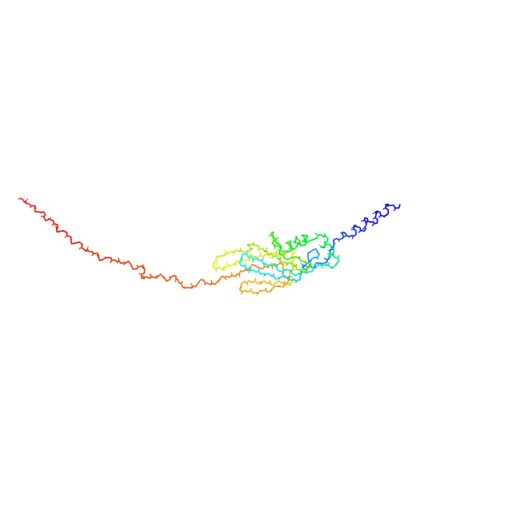: 121,62,67,62,52,52,50,50,52,50,50,54,57,57,64,70,66,60,77,83,79,63,77,88,53,57,32,48,57,94,60,39,37,49,57,33,34,41,36,42,45,54,75,51,31,37,36,39,42,37,35,34,44,52,45,81,94,49,46,66,52,48,68,70,65,29,71,63,55,56,50,56,50,51,28,54,40,54,62,48,76,91,59,47,70,70,52,76,60,79,45,39,37,33,36,38,41,76,61,62,35,52,77,75,52,74,71,19,31,36,32,65,59,42,62,36,74,31,31,32,50,32,35,39,41,35,45,93,83,50,76,48,78,48,63,67,35,40,55,47,73,61,46,66,49,71,37,72,78,73,73,87,65,68,80,78,74,58,63,77,79,68,57,74,82,73,71,83,81,78,79,76,78,79,78,83,78,83,80,83,79,81,83,130